Protein AF-A4RUQ8-F1 (afdb_monomer_lite)

pLDDT: mean 78.57, std 20.97, range [26.47, 98.12]

Organism: Ostreococcus lucimarinus (strain CCE9901) (NCBI:txid436017)

Sequence (315 aa):
MRATTPRVAPGVAPARDGRRRGVARRVVARAAGADEAAAPPRGKSEAYDQARVAVERALEKSTKRATKRRRSSGRAVGKPARLAVELPVNDDSDAALIEMATGTLGDGARDATAVFGRASAAKLAREMGSAMECVSVDDAWTAADAAARDGIIALVGVPSDRVEAAMRKCRAGEGRPTVCVNVEWEHDGDGGLAWSMSRQQAGVDDAAPSDVEAFANSFVVVYSFLPLNIQASMFASSLEGAVFKCVRGGAPAGTPWRILVKEKGAFAQVGAMQRRPQQTDLEAALYNSIAAKSPVNEAVGKASGFFRGLMNKDK

Radius of gyration: 28.14 Å; chains: 1; bounding box: 100×46×101 Å

Structure (mmCIF, N/CA/C/O backbone):
data_AF-A4RUQ8-F1
#
_entry.id   AF-A4RUQ8-F1
#
loop_
_atom_site.group_PDB
_atom_site.id
_atom_site.type_symbol
_atom_site.label_atom_id
_atom_site.label_alt_id
_atom_site.label_comp_id
_atom_site.label_asym_id
_atom_site.label_entity_id
_atom_site.label_seq_id
_atom_site.pdbx_PDB_ins_code
_atom_site.Cartn_x
_atom_site.Cartn_y
_atom_site.Cartn_z
_atom_site.occupancy
_atom_site.B_iso_or_equiv
_atom_site.auth_seq_id
_atom_site.auth_comp_id
_atom_site.auth_asym_id
_atom_site.auth_atom_id
_atom_site.pdbx_PDB_model_num
ATOM 1 N N . MET A 1 1 ? 73.609 -6.179 65.259 1.00 38.19 1 MET A N 1
ATOM 2 C CA . MET A 1 1 ? 74.383 -7.084 64.380 1.00 38.19 1 MET A CA 1
ATOM 3 C C . MET A 1 1 ? 73.982 -6.810 62.929 1.00 38.19 1 MET A C 1
ATOM 5 O O . MET A 1 1 ? 72.791 -6.838 62.674 1.00 38.19 1 MET A O 1
ATOM 9 N N . ARG A 1 2 ? 74.971 -6.462 62.078 1.00 33.19 2 ARG A N 1
ATOM 10 C CA . ARG A 1 2 ? 75.125 -6.600 60.595 1.00 33.19 2 ARG A CA 1
ATOM 11 C C . ARG A 1 2 ? 73.847 -6.567 59.713 1.00 33.19 2 ARG A C 1
ATOM 13 O O . ARG A 1 2 ? 72.975 -7.398 59.900 1.0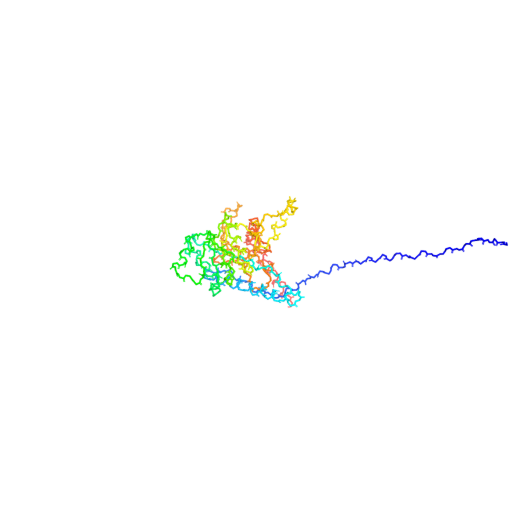0 33.19 2 ARG A O 1
ATOM 20 N N . ALA A 1 3 ? 73.640 -5.584 58.816 1.00 30.77 3 ALA A N 1
ATOM 21 C CA . ALA A 1 3 ? 74.213 -5.410 57.450 1.00 30.77 3 ALA A CA 1
ATOM 22 C C . ALA A 1 3 ? 74.001 -6.657 56.547 1.00 30.77 3 ALA A C 1
ATOM 24 O O . ALA A 1 3 ? 74.364 -7.748 56.965 1.00 30.77 3 ALA A O 1
ATOM 25 N N . THR A 1 4 ? 73.403 -6.632 55.340 1.00 33.28 4 THR A N 1
ATOM 26 C CA . THR A 1 4 ? 73.802 -5.943 54.083 1.00 33.28 4 THR A CA 1
ATOM 27 C C . THR A 1 4 ? 72.753 -6.238 52.969 1.00 33.28 4 THR A C 1
ATOM 29 O O . THR A 1 4 ? 72.175 -7.320 52.958 1.00 33.28 4 THR A O 1
ATOM 32 N N . THR A 1 5 ? 72.527 -5.306 52.032 1.00 33.59 5 THR A N 1
ATOM 33 C CA . THR A 1 5 ? 71.819 -5.414 50.714 1.00 33.59 5 THR A CA 1
ATOM 34 C C . THR A 1 5 ? 72.696 -6.080 49.616 1.00 33.59 5 THR A C 1
ATOM 36 O O . THR A 1 5 ? 73.864 -6.314 49.930 1.00 33.59 5 THR A O 1
ATOM 39 N N . PRO A 1 6 ? 72.331 -6.204 48.300 1.00 47.88 6 PRO A N 1
ATOM 40 C CA . PRO A 1 6 ? 71.058 -6.304 47.525 1.00 47.88 6 PRO A CA 1
ATOM 41 C C . PRO A 1 6 ? 71.104 -7.467 46.459 1.00 47.88 6 PRO A C 1
ATOM 43 O O . PRO A 1 6 ? 71.908 -8.381 46.614 1.00 47.88 6 PRO A O 1
ATOM 46 N N . ARG A 1 7 ? 70.342 -7.345 45.335 1.00 30.38 7 ARG A N 1
ATOM 47 C CA . ARG A 1 7 ? 70.441 -8.008 43.985 1.00 30.38 7 ARG A CA 1
ATOM 48 C C . ARG A 1 7 ? 69.495 -9.228 43.783 1.00 30.38 7 ARG A C 1
ATOM 50 O O . ARG A 1 7 ? 69.340 -10.002 44.708 1.00 30.38 7 ARG A O 1
ATOM 57 N N . VAL A 1 8 ? 68.793 -9.510 42.668 1.00 33.44 8 VAL A N 1
ATOM 58 C CA . VAL A 1 8 ? 68.792 -9.162 41.221 1.00 33.44 8 VAL A CA 1
ATOM 59 C C . VAL A 1 8 ? 67.358 -9.384 40.669 1.00 33.44 8 VAL A C 1
ATOM 61 O O . VAL A 1 8 ? 66.701 -10.334 41.082 1.00 33.44 8 VAL A O 1
ATOM 64 N N . ALA A 1 9 ? 66.905 -8.588 39.690 1.00 38.78 9 ALA A N 1
ATOM 65 C CA . ALA A 1 9 ? 65.756 -8.909 38.826 1.00 38.78 9 ALA A CA 1
ATOM 66 C C . ALA A 1 9 ? 66.181 -9.745 37.599 1.00 38.78 9 ALA A C 1
ATOM 68 O O . ALA A 1 9 ? 67.213 -9.454 36.995 1.00 38.78 9 ALA A O 1
ATOM 69 N N . PRO A 1 10 ? 65.375 -10.733 37.185 1.00 37.12 10 PRO A N 1
ATOM 70 C CA . PRO A 1 10 ? 64.962 -10.828 35.777 1.00 37.12 10 PRO A CA 1
ATOM 71 C C . PRO A 1 10 ? 63.478 -11.253 35.691 1.00 37.12 10 PRO A C 1
ATOM 73 O O . PRO A 1 10 ? 62.922 -11.787 36.636 1.00 37.12 10 PRO A O 1
ATOM 76 N N . GLY A 1 11 ? 62.719 -11.085 34.621 1.00 29.86 11 GLY A N 1
ATOM 77 C CA . GLY A 1 11 ? 62.952 -10.580 33.286 1.00 29.86 11 GLY A CA 1
ATOM 78 C C . GLY A 1 11 ? 61.572 -10.470 32.628 1.00 29.86 11 GLY A C 1
ATOM 79 O O . GLY A 1 11 ? 60.642 -11.207 32.957 1.00 29.86 11 GLY A O 1
ATOM 80 N N . VAL A 1 12 ? 61.434 -9.493 31.744 1.00 36.41 12 VAL A N 1
ATOM 81 C CA . VAL A 1 12 ? 60.227 -9.213 30.966 1.00 36.41 12 VAL A CA 1
ATOM 82 C C . VAL A 1 12 ? 59.879 -10.424 30.095 1.00 36.41 12 VAL A C 1
ATOM 84 O O . VAL A 1 12 ? 60.699 -10.847 29.283 1.00 36.41 12 VAL A O 1
ATOM 87 N N . ALA A 1 13 ? 58.660 -10.953 30.229 1.00 35.78 13 ALA A N 1
ATOM 88 C CA . ALA A 1 13 ? 58.078 -11.881 29.262 1.00 35.78 13 ALA A CA 1
ATOM 89 C C . ALA A 1 13 ? 57.061 -11.128 28.378 1.00 35.78 13 ALA A C 1
ATOM 91 O O . ALA A 1 13 ? 56.260 -10.348 28.897 1.00 35.78 13 ALA A O 1
ATOM 92 N N . PRO A 1 14 ? 57.108 -11.308 27.047 1.00 35.66 14 PRO A N 1
ATOM 93 C CA . PRO A 1 14 ? 56.524 -10.377 26.088 1.00 35.66 14 PRO A CA 1
ATOM 94 C C . PRO A 1 14 ? 55.003 -10.496 25.951 1.00 35.66 14 PRO A C 1
ATOM 96 O O . PRO A 1 14 ? 54.424 -11.585 25.986 1.00 35.66 14 PRO A O 1
ATOM 99 N N . ALA A 1 15 ? 54.381 -9.343 25.696 1.00 34.25 15 ALA A N 1
ATOM 100 C CA . ALA A 1 15 ? 53.007 -9.210 25.239 1.00 34.25 15 ALA A CA 1
ATOM 101 C C . ALA A 1 15 ? 52.781 -10.058 23.976 1.00 34.25 15 ALA A C 1
ATOM 103 O O . ALA A 1 15 ? 53.418 -9.851 22.941 1.00 34.25 15 ALA A O 1
ATOM 104 N N . ARG A 1 16 ? 51.860 -11.022 24.053 1.00 32.81 16 ARG A N 1
ATOM 105 C CA . ARG A 1 16 ? 51.392 -11.762 22.879 1.00 32.81 16 ARG A CA 1
ATOM 106 C C . ARG A 1 16 ? 50.454 -10.863 22.072 1.00 32.81 16 ARG A C 1
ATOM 108 O O . ARG A 1 16 ? 49.255 -10.815 22.334 1.00 32.81 16 ARG A O 1
ATOM 115 N N . ASP A 1 17 ? 51.032 -10.176 21.087 1.00 34.38 17 ASP A N 1
ATOM 116 C CA . ASP A 1 17 ? 50.340 -9.535 19.962 1.00 34.38 17 ASP A CA 1
ATOM 117 C C . ASP A 1 17 ? 49.640 -10.613 19.118 1.00 34.38 17 ASP A C 1
ATOM 119 O O . ASP A 1 17 ? 50.181 -11.178 18.167 1.00 34.38 17 ASP A O 1
ATOM 123 N N . GLY A 1 18 ? 48.425 -10.972 19.528 1.00 30.36 18 GLY A N 1
ATOM 124 C CA . GLY A 1 18 ? 47.550 -11.876 18.801 1.00 30.36 18 GLY A CA 1
ATOM 125 C C . GLY A 1 18 ? 46.751 -11.130 17.740 1.00 30.36 18 GLY A C 1
ATOM 126 O O . GLY A 1 18 ? 45.527 -11.058 17.850 1.00 30.36 18 GLY A O 1
ATOM 127 N N . ARG A 1 19 ? 47.415 -10.599 16.701 1.00 32.03 19 ARG A N 1
ATOM 128 C CA . ARG A 1 19 ? 46.748 -10.127 15.474 1.00 32.03 19 ARG A CA 1
ATOM 129 C C . ARG A 1 19 ? 45.973 -11.278 14.841 1.00 32.03 19 ARG A C 1
ATOM 131 O O . ARG A 1 19 ? 46.485 -12.017 14.000 1.00 32.03 19 ARG A O 1
ATOM 138 N N . ARG A 1 20 ? 44.699 -11.417 15.207 1.00 33.69 20 ARG A N 1
ATOM 139 C CA . ARG A 1 20 ? 43.733 -12.203 14.442 1.00 33.69 20 ARG A CA 1
ATOM 140 C C . ARG A 1 20 ? 43.496 -11.475 13.123 1.00 33.69 20 ARG A C 1
ATOM 142 O O . ARG A 1 20 ? 42.634 -10.609 13.021 1.00 33.69 20 ARG A O 1
ATOM 149 N N . ARG A 1 21 ? 44.292 -11.826 12.108 1.00 33.22 21 ARG A N 1
ATOM 150 C CA . ARG A 1 21 ? 43.989 -11.554 10.700 1.00 33.22 21 ARG A CA 1
ATOM 151 C C . ARG A 1 21 ? 42.645 -12.212 10.390 1.00 33.22 21 ARG A C 1
ATOM 153 O O . ARG A 1 21 ? 42.574 -13.416 10.153 1.00 33.22 21 ARG A O 1
ATOM 160 N N . GLY A 1 22 ? 41.577 -11.423 10.452 1.00 29.22 22 GLY A N 1
ATOM 161 C CA . GLY A 1 22 ? 40.267 -11.803 9.953 1.00 29.22 22 GLY A CA 1
ATOM 162 C C . GLY A 1 22 ? 40.367 -11.984 8.447 1.00 29.22 22 GLY A C 1
ATOM 163 O O . GLY A 1 22 ? 40.304 -11.018 7.694 1.00 29.22 22 GLY A O 1
ATOM 164 N N . VAL A 1 23 ? 40.567 -13.223 8.003 1.00 32.12 23 VAL A N 1
ATOM 165 C CA . VAL A 1 23 ? 40.351 -13.592 6.607 1.00 32.12 23 VAL A CA 1
ATOM 166 C C . VAL A 1 23 ? 38.867 -13.366 6.355 1.00 32.12 23 VAL A C 1
ATOM 168 O O . VAL A 1 23 ? 38.028 -14.098 6.883 1.00 32.12 23 VAL A O 1
ATOM 171 N N . ALA A 1 24 ? 38.553 -12.308 5.607 1.00 31.78 24 ALA A N 1
ATOM 172 C CA . ALA A 1 24 ? 37.217 -12.011 5.123 1.00 31.78 24 ALA A CA 1
ATOM 173 C C . ALA A 1 24 ? 36.738 -13.204 4.290 1.00 31.78 24 ALA A C 1
ATOM 175 O O . ALA A 1 24 ? 37.013 -13.330 3.096 1.00 31.78 24 ALA A O 1
ATOM 176 N N . ARG A 1 25 ? 36.062 -14.139 4.956 1.00 27.92 25 ARG A N 1
ATOM 177 C CA . ARG A 1 25 ? 35.425 -15.279 4.321 1.00 27.92 25 ARG A CA 1
ATOM 178 C C . ARG A 1 25 ? 34.234 -14.701 3.573 1.00 27.92 25 ARG A C 1
ATOM 180 O O . ARG A 1 25 ? 33.208 -14.395 4.170 1.00 27.92 25 ARG A O 1
ATOM 187 N N . ARG A 1 26 ? 34.418 -14.477 2.271 1.00 32.59 26 ARG A N 1
ATOM 188 C CA . ARG A 1 26 ? 33.364 -14.108 1.328 1.00 32.59 26 ARG A CA 1
ATOM 189 C C . ARG A 1 26 ? 32.298 -15.198 1.407 1.00 32.59 26 ARG A C 1
ATOM 191 O O . ARG A 1 26 ? 32.442 -16.260 0.805 1.00 32.59 26 ARG A O 1
ATOM 198 N N . VAL A 1 27 ? 31.269 -14.970 2.219 1.00 29.95 27 VAL A N 1
ATOM 199 C CA . VAL A 1 27 ? 30.073 -15.805 2.237 1.00 29.95 27 VAL A CA 1
ATOM 200 C C . VAL A 1 27 ? 29.359 -15.499 0.931 1.00 29.95 27 VAL A C 1
ATOM 202 O O . VAL A 1 27 ? 28.550 -14.582 0.839 1.00 29.95 27 VAL A O 1
ATOM 205 N N . VAL A 1 28 ? 29.718 -16.238 -0.116 1.00 33.94 28 VAL A N 1
ATOM 206 C CA . VAL A 1 28 ? 28.855 -16.384 -1.280 1.00 33.94 28 VAL A CA 1
ATOM 207 C C . VAL A 1 28 ? 27.670 -17.188 -0.767 1.00 33.94 28 VAL A C 1
ATOM 209 O O . VAL A 1 28 ? 27.728 -18.413 -0.661 1.00 33.94 28 VAL A O 1
ATOM 212 N N . ALA A 1 29 ? 26.634 -16.475 -0.326 1.00 31.91 29 ALA A N 1
ATOM 213 C CA . ALA A 1 29 ? 25.349 -17.074 -0.036 1.00 31.91 29 ALA A CA 1
ATOM 214 C C . ALA A 1 29 ? 24.885 -17.746 -1.329 1.00 31.91 29 ALA A C 1
ATOM 216 O O . ALA A 1 29 ? 24.553 -17.095 -2.317 1.00 31.91 29 ALA A O 1
ATOM 217 N N . ARG A 1 30 ? 24.964 -19.075 -1.330 1.00 26.47 30 ARG A N 1
ATOM 218 C CA . ARG A 1 30 ? 24.422 -19.940 -2.366 1.00 26.47 30 ARG A CA 1
ATOM 219 C C . ARG A 1 30 ? 22.939 -19.588 -2.478 1.00 26.47 30 ARG A C 1
ATOM 221 O O . ARG A 1 30 ? 22.212 -19.751 -1.500 1.00 26.47 30 ARG A O 1
ATOM 228 N N . ALA A 1 31 ? 22.531 -19.046 -3.625 1.00 33.22 31 ALA A N 1
ATOM 229 C CA . ALA A 1 31 ? 21.138 -18.771 -3.949 1.00 33.22 31 ALA A CA 1
ATOM 230 C C . ALA A 1 31 ? 20.353 -20.084 -3.833 1.00 33.22 31 ALA A C 1
ATOM 232 O O . ALA A 1 31 ? 20.429 -20.958 -4.696 1.00 33.22 31 ALA A O 1
ATOM 233 N N . ALA A 1 32 ? 19.688 -20.265 -2.697 1.00 29.92 32 ALA A N 1
ATOM 234 C CA . ALA A 1 32 ? 18.777 -21.365 -2.475 1.00 29.92 32 ALA A CA 1
ATOM 235 C C . ALA A 1 32 ? 17.447 -20.975 -3.118 1.00 29.92 32 ALA A C 1
ATOM 237 O O . ALA A 1 32 ? 16.746 -20.110 -2.601 1.00 29.92 32 ALA A O 1
ATOM 238 N N . GLY A 1 33 ? 17.153 -21.616 -4.249 1.00 30.38 33 GLY A N 1
ATOM 239 C CA . GLY A 1 33 ? 15.913 -21.472 -5.001 1.00 30.38 33 GLY A CA 1
ATOM 240 C C . GLY A 1 33 ? 15.918 -20.251 -5.911 1.00 30.38 33 GLY A C 1
ATOM 241 O O . GLY A 1 33 ? 15.932 -19.116 -5.445 1.00 30.38 33 GLY A O 1
ATOM 242 N N . ALA A 1 34 ? 15.854 -20.483 -7.221 1.00 35.84 34 ALA A N 1
ATOM 243 C CA . ALA A 1 34 ? 15.173 -19.544 -8.094 1.00 35.84 34 ALA A CA 1
ATOM 244 C C . ALA A 1 34 ? 13.720 -19.489 -7.599 1.00 35.84 34 ALA A C 1
ATOM 246 O O . ALA A 1 34 ? 12.914 -20.351 -7.936 1.00 35.84 34 ALA A O 1
ATOM 247 N N . ASP A 1 35 ? 13.439 -18.556 -6.689 1.00 42.78 35 ASP A N 1
ATOM 248 C CA . ASP A 1 35 ? 12.082 -18.123 -6.381 1.00 42.78 35 ASP A CA 1
ATOM 249 C C . ASP A 1 35 ? 11.478 -17.766 -7.739 1.00 42.78 35 ASP A C 1
ATOM 251 O O . ASP A 1 35 ? 12.043 -16.935 -8.457 1.00 42.78 35 ASP A O 1
ATOM 255 N N . GLU A 1 36 ? 10.452 -18.498 -8.167 1.00 51.25 36 GLU A N 1
ATOM 256 C CA . GLU A 1 36 ? 9.824 -18.320 -9.470 1.00 51.25 36 GLU A CA 1
ATOM 257 C C . GLU A 1 36 ? 9.234 -16.908 -9.491 1.00 51.25 36 GLU A C 1
ATOM 259 O O . GLU A 1 36 ? 8.139 -16.650 -8.973 1.00 51.25 36 GLU A O 1
ATOM 264 N N . ALA A 1 37 ? 10.045 -15.963 -9.976 1.00 62.25 37 ALA A N 1
ATOM 265 C CA . ALA A 1 37 ? 9.759 -14.546 -9.915 1.00 62.25 37 ALA A CA 1
ATOM 266 C C . ALA A 1 37 ? 8.389 -14.326 -10.546 1.00 62.25 37 ALA A C 1
ATOM 268 O O . ALA A 1 37 ? 8.166 -14.710 -11.695 1.00 62.25 37 ALA A O 1
ATOM 269 N N . ALA A 1 38 ? 7.467 -13.745 -9.778 1.00 77.44 38 ALA A N 1
ATOM 270 C CA . ALA A 1 38 ? 6.093 -13.581 -10.218 1.00 77.44 38 ALA A CA 1
ATOM 271 C C . ALA A 1 38 ? 6.040 -12.924 -11.595 1.00 77.44 38 ALA A C 1
ATOM 273 O O . ALA A 1 38 ? 6.705 -11.915 -11.815 1.00 77.44 38 ALA A O 1
ATOM 274 N N . ALA A 1 39 ? 5.273 -13.465 -12.534 1.00 86.62 39 ALA A N 1
ATOM 275 C CA . ALA A 1 39 ? 4.979 -12.708 -13.740 1.00 86.62 39 ALA A CA 1
ATOM 276 C C . ALA A 1 39 ? 4.208 -11.432 -13.345 1.00 86.62 39 ALA A C 1
ATOM 278 O O . ALA A 1 39 ? 3.403 -11.487 -12.408 1.00 86.62 39 ALA A O 1
ATOM 279 N N . PRO A 1 40 ? 4.451 -10.288 -14.006 1.00 90.31 40 PRO A N 1
ATOM 280 C CA . PRO A 1 40 ? 3.591 -9.125 -13.825 1.00 90.31 40 PRO A CA 1
ATOM 281 C C . PRO A 1 40 ? 2.141 -9.490 -14.177 1.00 90.31 40 PRO A C 1
ATOM 283 O O . PRO A 1 40 ? 1.930 -10.328 -15.061 1.00 90.31 40 PRO A O 1
ATOM 286 N N . PRO A 1 41 ? 1.146 -8.899 -13.499 1.00 91.75 41 PRO A N 1
ATOM 287 C CA . PRO A 1 41 ? -0.252 -9.211 -13.757 1.00 91.75 41 PRO A CA 1
ATOM 288 C C . PRO A 1 41 ? -0.647 -8.786 -15.176 1.00 91.75 41 PRO A C 1
ATOM 290 O O . PRO A 1 41 ? -0.223 -7.740 -15.670 1.00 91.75 41 PRO A O 1
ATOM 293 N N . ARG A 1 42 ? -1.494 -9.581 -15.836 1.00 88.44 42 ARG A N 1
ATOM 294 C CA . ARG A 1 42 ? -2.040 -9.263 -17.169 1.00 88.44 42 ARG A CA 1
ATOM 295 C C . ARG A 1 42 ? -3.340 -8.467 -17.113 1.00 88.44 42 ARG A C 1
ATOM 297 O O . ARG A 1 42 ? -3.842 -8.036 -18.146 1.00 88.44 42 ARG A O 1
ATOM 304 N N . GLY A 1 43 ? -3.883 -8.269 -15.918 1.00 88.06 43 GLY A N 1
ATOM 305 C CA . GLY A 1 43 ? -5.096 -7.502 -15.698 1.00 88.06 43 GLY A CA 1
ATOM 306 C C . GLY A 1 43 ? -5.400 -7.321 -14.218 1.00 88.06 43 GLY A C 1
ATOM 307 O O . GLY A 1 43 ? -4.706 -7.846 -13.348 1.00 88.06 43 GLY A O 1
ATOM 308 N N . LYS A 1 44 ? -6.480 -6.587 -13.953 1.00 90.06 44 LYS A N 1
ATOM 309 C CA . LYS A 1 44 ? -6.915 -6.185 -12.612 1.00 90.06 44 LYS A CA 1
ATOM 310 C C . LYS A 1 44 ? -7.143 -7.369 -11.665 1.00 90.06 44 LYS A C 1
ATOM 312 O O . LYS A 1 44 ? -6.594 -7.382 -10.571 1.00 90.06 44 LYS A O 1
ATOM 317 N N . SER A 1 45 ? -7.875 -8.394 -12.111 1.00 91.38 45 SER A N 1
ATOM 318 C CA . SER A 1 45 ? -8.147 -9.589 -11.293 1.00 91.38 45 SER A CA 1
ATOM 319 C C . SER A 1 45 ? -6.863 -10.316 -10.890 1.00 91.38 45 SER A C 1
ATOM 321 O O . SER A 1 45 ? -6.697 -10.675 -9.731 1.00 91.38 45 SER A O 1
ATOM 323 N N . GLU A 1 46 ? -5.922 -10.484 -11.826 1.00 93.12 46 GLU A N 1
ATOM 324 C CA . GLU A 1 46 ? -4.638 -11.131 -11.533 1.00 93.12 46 GLU A CA 1
ATOM 325 C C . GLU A 1 46 ? -3.794 -10.279 -10.574 1.00 93.12 46 GLU A C 1
ATOM 327 O O . GLU A 1 46 ? -3.102 -10.826 -9.719 1.00 93.12 46 GLU A O 1
ATOM 332 N N . ALA A 1 47 ? -3.874 -8.947 -10.667 1.00 93.88 47 ALA A N 1
ATOM 333 C CA . ALA A 1 47 ? -3.209 -8.059 -9.719 1.00 93.88 47 ALA A CA 1
ATOM 334 C C . ALA A 1 47 ? -3.757 -8.236 -8.293 1.00 93.88 47 ALA A C 1
ATOM 336 O O . ALA A 1 47 ? -2.971 -8.359 -7.354 1.00 93.88 47 ALA A O 1
ATOM 337 N N . TYR A 1 48 ? -5.082 -8.333 -8.135 1.00 95.00 48 TYR A N 1
ATOM 338 C CA . TYR A 1 48 ? -5.711 -8.609 -6.841 1.00 95.00 48 TYR A CA 1
ATOM 339 C C . TYR A 1 48 ? -5.328 -9.977 -6.284 1.00 95.00 48 TYR A C 1
ATOM 341 O O . TYR A 1 48 ? -4.931 -10.061 -5.125 1.00 95.00 48 TYR A O 1
ATOM 349 N N . ASP A 1 49 ? -5.339 -11.030 -7.102 1.00 94.38 49 ASP A N 1
ATOM 350 C CA . ASP A 1 49 ? -4.919 -12.360 -6.654 1.00 94.38 49 ASP A CA 1
ATOM 351 C C . ASP A 1 49 ? -3.456 -12.385 -6.201 1.00 94.38 49 ASP A C 1
ATOM 353 O O . ASP A 1 49 ? -3.128 -12.944 -5.151 1.00 94.38 49 ASP A O 1
ATOM 357 N N . GLN A 1 50 ? -2.559 -11.747 -6.956 1.00 95.31 50 GLN A N 1
ATOM 358 C CA . GLN A 1 50 ? -1.153 -11.657 -6.572 1.00 95.31 50 GLN A CA 1
ATOM 359 C C . GLN A 1 50 ? -0.955 -10.839 -5.288 1.00 95.31 50 GLN A C 1
ATOM 361 O O . GLN A 1 50 ? -0.148 -11.230 -4.439 1.00 95.31 50 GLN A O 1
ATOM 366 N N . ALA A 1 51 ? -1.676 -9.725 -5.135 1.00 96.19 51 ALA A N 1
ATOM 367 C CA . ALA A 1 51 ? -1.632 -8.890 -3.940 1.00 96.19 51 ALA A CA 1
ATOM 368 C C . ALA A 1 51 ? -2.132 -9.648 -2.708 1.00 96.19 51 ALA A C 1
ATOM 370 O O . ALA A 1 51 ? -1.448 -9.678 -1.683 1.00 96.19 51 ALA A O 1
ATOM 371 N N . ARG A 1 52 ? -3.271 -10.331 -2.838 1.00 95.38 52 ARG A N 1
ATOM 372 C CA . ARG A 1 52 ? -3.868 -11.161 -1.793 1.00 95.38 52 ARG A CA 1
ATOM 373 C C . ARG A 1 52 ? -2.911 -12.239 -1.311 1.00 95.38 52 ARG A C 1
ATOM 375 O O . ARG A 1 52 ? -2.609 -12.303 -0.121 1.00 95.38 52 ARG A O 1
ATOM 382 N N . VAL A 1 53 ? -2.345 -13.019 -2.232 1.00 94.44 53 VAL A N 1
ATOM 383 C CA . VAL A 1 53 ? -1.361 -14.055 -1.885 1.00 94.44 53 VAL A CA 1
ATOM 384 C C . VAL A 1 53 ? -0.145 -13.444 -1.178 1.00 94.44 53 VAL A C 1
ATOM 386 O O . VAL A 1 53 ? 0.342 -14.007 -0.197 1.00 94.44 53 VAL A O 1
ATOM 389 N N . ALA A 1 54 ? 0.348 -12.284 -1.622 1.00 94.94 54 ALA A N 1
ATOM 390 C CA . ALA A 1 54 ? 1.479 -11.619 -0.974 1.00 94.94 54 ALA A CA 1
ATOM 391 C C . ALA A 1 54 ? 1.156 -11.169 0.464 1.00 94.94 54 ALA A C 1
ATOM 393 O O . ALA A 1 54 ? 1.979 -11.353 1.369 1.00 94.94 54 ALA A O 1
ATOM 394 N N . VAL A 1 55 ? -0.046 -10.629 0.693 1.00 94.62 55 VAL A N 1
ATOM 395 C CA . VAL A 1 55 ? -0.536 -10.236 2.023 1.00 94.62 55 VAL A CA 1
ATOM 396 C C . VAL A 1 55 ? -0.681 -11.457 2.930 1.00 94.62 55 VAL A C 1
ATOM 398 O O . VAL A 1 55 ? -0.092 -11.472 4.013 1.00 94.62 55 VAL A O 1
ATOM 401 N N . GLU A 1 56 ? -1.378 -12.505 2.485 1.00 92.50 56 GLU A N 1
ATOM 402 C CA . GLU A 1 56 ? -1.581 -13.750 3.242 1.00 92.50 56 GLU A CA 1
ATOM 403 C C . GLU A 1 56 ? -0.238 -14.348 3.698 1.00 92.50 56 GLU A C 1
ATOM 405 O O . GLU A 1 56 ? -0.012 -14.601 4.887 1.00 92.50 56 GLU A O 1
ATOM 410 N N . ARG A 1 57 ? 0.721 -14.481 2.771 1.00 91.31 57 ARG A N 1
ATOM 411 C CA . ARG A 1 57 ? 2.060 -15.019 3.062 1.00 91.31 57 ARG A CA 1
ATOM 412 C C . ARG A 1 57 ? 2.841 -14.153 4.048 1.00 91.31 57 ARG A C 1
ATOM 414 O O . ARG A 1 57 ? 3.543 -14.682 4.920 1.00 91.31 57 ARG A O 1
ATOM 421 N N . ALA A 1 58 ? 2.745 -12.832 3.925 1.00 91.31 58 ALA A N 1
ATOM 422 C CA . ALA A 1 58 ? 3.416 -11.906 4.827 1.00 91.31 58 ALA A CA 1
ATOM 423 C C . ALA A 1 58 ? 2.821 -11.953 6.246 1.00 91.31 58 ALA A C 1
ATOM 425 O O . ALA A 1 58 ? 3.575 -11.979 7.229 1.00 91.31 58 ALA A O 1
ATOM 426 N N . LEU A 1 59 ? 1.493 -12.039 6.363 1.00 88.94 59 LEU A N 1
ATOM 427 C CA . LEU A 1 59 ? 0.785 -12.153 7.639 1.00 88.94 59 LEU A CA 1
ATOM 428 C C . LEU A 1 59 ? 1.084 -13.480 8.344 1.00 88.94 59 LEU A C 1
ATOM 430 O O . LEU A 1 59 ? 1.501 -13.464 9.506 1.00 88.94 59 LEU A O 1
ATOM 434 N N . GLU A 1 60 ? 0.990 -14.617 7.643 1.00 87.06 60 GLU A N 1
ATOM 435 C CA . GLU A 1 60 ? 1.346 -15.938 8.186 1.00 87.06 60 GLU A CA 1
ATOM 436 C C . GLU A 1 60 ? 2.767 -15.971 8.767 1.00 87.06 60 GLU A C 1
ATOM 438 O O . GLU A 1 60 ? 3.064 -16.643 9.759 1.00 87.06 60 GLU A O 1
ATOM 443 N N . LYS A 1 61 ? 3.704 -15.278 8.118 1.00 81.06 61 LYS A N 1
ATOM 444 C CA . LYS A 1 61 ? 5.091 -15.245 8.572 1.00 81.06 61 LYS A CA 1
ATOM 445 C C . LYS A 1 61 ? 5.261 -14.382 9.819 1.00 81.06 61 LYS A C 1
ATOM 447 O O . LYS A 1 61 ? 6.071 -14.727 10.688 1.00 81.06 61 LYS A O 1
ATOM 452 N N . SER A 1 62 ? 4.524 -13.278 9.905 1.00 77.94 62 SER A N 1
ATOM 453 C CA . SER A 1 62 ? 4.516 -12.413 11.083 1.00 77.94 62 SER A CA 1
ATOM 454 C C . SER A 1 62 ? 3.999 -13.165 12.313 1.00 77.94 62 SER A C 1
ATOM 456 O O . SER A 1 62 ? 4.672 -13.193 13.349 1.00 77.94 62 SER A O 1
ATOM 458 N N . THR A 1 63 ? 2.887 -13.892 12.168 1.00 72.50 63 THR A N 1
ATOM 459 C CA . THR A 1 63 ? 2.299 -14.695 13.252 1.00 72.50 63 THR A CA 1
ATOM 460 C C . THR A 1 63 ? 3.239 -15.821 13.694 1.00 72.50 63 THR A C 1
ATOM 462 O O . THR A 1 63 ? 3.552 -15.927 14.882 1.00 72.50 63 THR A O 1
ATOM 465 N N . LYS A 1 64 ? 3.826 -16.583 12.755 1.00 71.75 64 LYS A N 1
ATOM 466 C CA . LYS A 1 64 ? 4.831 -17.631 13.055 1.00 71.75 64 LYS A CA 1
ATOM 467 C C . LYS A 1 64 ? 6.041 -17.083 13.831 1.00 71.75 64 LYS A C 1
ATOM 469 O O . LYS A 1 64 ? 6.537 -17.729 14.761 1.00 71.75 64 LYS A O 1
ATOM 474 N N . ARG A 1 65 ? 6.531 -15.884 13.482 1.00 64.56 65 ARG A N 1
ATOM 475 C CA . ARG A 1 65 ? 7.639 -15.219 14.198 1.00 64.56 65 ARG A CA 1
ATOM 476 C C . ARG A 1 65 ? 7.250 -14.814 15.619 1.00 64.56 65 ARG A C 1
ATOM 478 O O . ARG A 1 65 ? 8.060 -15.003 16.531 1.00 64.56 65 ARG A O 1
ATOM 485 N N . ALA A 1 66 ? 6.036 -14.304 15.819 1.00 60.50 66 ALA A N 1
ATOM 486 C CA . ALA A 1 66 ? 5.526 -13.950 17.141 1.00 60.50 66 ALA A CA 1
ATOM 487 C C . ALA A 1 66 ? 5.434 -15.182 18.061 1.00 60.50 66 ALA A C 1
ATOM 489 O O . ALA A 1 66 ? 5.949 -15.154 19.183 1.00 60.50 66 ALA A O 1
ATOM 490 N N . THR A 1 67 ? 4.896 -16.304 17.566 1.00 60.03 67 THR A N 1
ATOM 491 C CA . THR A 1 67 ? 4.795 -17.563 18.327 1.00 60.03 67 THR A CA 1
ATOM 492 C C . THR A 1 67 ? 6.166 -18.117 18.720 1.00 60.03 67 THR A C 1
ATOM 494 O O . THR A 1 67 ? 6.354 -18.557 19.857 1.00 60.03 67 THR A O 1
ATOM 497 N N . LYS A 1 68 ? 7.153 -18.070 17.811 1.00 59.12 68 LYS A N 1
ATOM 498 C CA . LYS A 1 68 ? 8.519 -18.537 18.100 1.00 59.12 68 LYS A CA 1
ATOM 499 C C . LYS A 1 68 ? 9.191 -17.698 19.192 1.00 59.12 68 LYS A C 1
ATOM 501 O O . LYS A 1 68 ? 9.789 -18.276 20.094 1.00 59.12 68 LYS A O 1
ATOM 506 N N . ARG A 1 69 ? 9.052 -16.364 19.154 1.00 56.84 69 ARG A N 1
ATOM 507 C CA . ARG A 1 69 ? 9.598 -15.473 20.200 1.00 56.84 69 ARG A CA 1
ATOM 508 C C . ARG A 1 69 ? 8.918 -15.697 21.551 1.00 56.84 69 ARG A C 1
ATOM 510 O O . ARG A 1 69 ? 9.607 -15.733 22.564 1.00 56.84 69 ARG A O 1
ATOM 517 N N . ARG A 1 70 ? 7.602 -15.956 21.572 1.00 55.47 70 ARG A N 1
ATOM 518 C CA . ARG A 1 70 ? 6.874 -16.293 22.810 1.00 55.47 70 ARG A CA 1
ATOM 519 C C . ARG A 1 70 ? 7.492 -17.486 23.541 1.00 55.47 70 ARG A C 1
ATOM 521 O O . ARG A 1 70 ? 7.653 -17.436 24.754 1.00 55.47 70 ARG A O 1
ATOM 528 N N . ARG A 1 71 ? 7.868 -18.532 22.797 1.00 59.19 71 ARG A N 1
ATOM 529 C CA . ARG A 1 71 ? 8.482 -19.751 23.349 1.00 59.19 71 ARG A CA 1
ATOM 530 C C . ARG A 1 71 ? 9.898 -19.536 23.892 1.00 59.19 71 ARG A C 1
ATOM 532 O O . ARG A 1 71 ? 10.294 -20.271 24.783 1.00 59.19 71 ARG A O 1
ATOM 539 N N . SER A 1 72 ? 10.652 -18.569 23.366 1.00 59.56 72 SER A N 1
ATOM 540 C CA . SER A 1 72 ? 12.055 -18.353 23.752 1.00 59.56 72 SER A CA 1
ATOM 541 C C . SER A 1 72 ? 12.268 -17.264 24.803 1.00 59.56 72 SER A C 1
ATOM 543 O O . SER A 1 72 ? 13.247 -17.334 25.533 1.00 59.56 72 SER A O 1
ATOM 545 N N . SER A 1 73 ? 11.413 -16.237 24.861 1.00 56.97 73 SER A N 1
ATOM 546 C CA . SER A 1 73 ? 11.635 -15.065 25.728 1.00 56.97 73 SER A CA 1
ATOM 547 C C . SER A 1 73 ? 10.496 -14.762 26.704 1.00 56.97 73 SER A C 1
ATOM 549 O O . SER A 1 73 ? 10.534 -13.715 27.340 1.00 56.97 73 SER A O 1
ATOM 551 N N . GLY A 1 74 ? 9.446 -15.593 26.790 1.00 48.59 74 GLY A N 1
ATOM 552 C CA . GLY A 1 74 ? 8.274 -15.370 27.661 1.00 48.59 74 GLY A CA 1
ATOM 553 C C . GLY A 1 74 ? 7.394 -14.164 27.281 1.00 48.59 74 GLY A C 1
ATOM 554 O O . GLY A 1 74 ? 6.222 -14.112 27.632 1.00 48.59 74 GLY A O 1
ATOM 555 N N . ARG A 1 75 ? 7.923 -13.221 26.492 1.00 41.19 75 ARG A N 1
ATOM 556 C CA . ARG A 1 75 ? 7.248 -12.029 25.966 1.00 41.19 75 ARG A CA 1
ATOM 557 C C . ARG A 1 75 ? 7.064 -12.167 24.451 1.00 41.19 75 ARG A C 1
ATOM 559 O O . ARG A 1 75 ? 8.039 -12.142 23.698 1.00 41.19 75 ARG A O 1
ATOM 566 N N . ALA A 1 76 ? 5.823 -12.300 23.985 1.00 48.59 76 ALA A N 1
ATOM 567 C CA . ALA A 1 76 ? 5.494 -12.140 22.569 1.00 48.59 76 ALA A CA 1
ATOM 568 C C . ALA A 1 76 ? 5.376 -10.642 22.253 1.00 48.59 76 ALA A C 1
ATOM 570 O O . ALA A 1 76 ? 4.289 -10.088 22.299 1.00 48.59 76 ALA A O 1
ATOM 571 N N . VAL A 1 77 ? 6.495 -9.969 21.976 1.00 47.25 77 VAL A N 1
ATOM 572 C CA . VAL A 1 77 ? 6.489 -8.546 21.576 1.00 47.25 77 VAL A CA 1
ATOM 573 C C . VAL A 1 77 ? 7.134 -8.417 20.202 1.00 47.25 77 VAL A C 1
ATOM 575 O O . VAL A 1 77 ? 8.256 -7.936 20.034 1.00 47.25 77 VAL A O 1
ATOM 578 N N . GLY A 1 78 ? 6.469 -8.971 19.191 1.00 56.72 78 GLY A N 1
ATOM 579 C CA . GLY A 1 78 ? 6.652 -8.492 17.825 1.00 56.72 78 GLY A CA 1
ATOM 580 C C . GLY A 1 78 ? 5.707 -7.317 17.626 1.00 56.72 78 GLY A C 1
ATOM 581 O O . GLY A 1 78 ? 4.541 -7.441 17.986 1.00 56.72 78 GLY A O 1
ATOM 582 N N . LYS A 1 79 ? 6.187 -6.193 17.080 1.00 71.31 79 LYS A N 1
ATOM 583 C CA . LYS A 1 79 ? 5.272 -5.166 16.568 1.00 71.31 79 LYS A CA 1
ATOM 584 C C . LYS A 1 79 ? 4.348 -5.838 15.534 1.00 71.31 79 LYS A C 1
ATOM 586 O O . LYS A 1 79 ? 4.851 -6.679 14.778 1.00 71.31 79 LYS A O 1
ATOM 591 N N . PRO A 1 80 ? 3.041 -5.525 15.515 1.00 81.38 80 PRO A N 1
ATOM 592 C CA . PRO A 1 80 ? 2.133 -6.075 14.516 1.00 81.38 80 PRO A CA 1
ATOM 593 C C . PRO A 1 80 ? 2.647 -5.778 13.104 1.00 81.38 80 PRO A C 1
ATOM 595 O O . PRO A 1 80 ? 3.367 -4.799 12.886 1.00 81.38 80 PRO A O 1
ATOM 598 N N . ALA A 1 81 ? 2.316 -6.650 12.149 1.00 90.50 81 ALA A N 1
ATOM 599 C CA . ALA A 1 81 ? 2.732 -6.456 10.763 1.00 90.50 81 ALA A CA 1
ATOM 600 C C . ALA A 1 81 ? 2.151 -5.145 10.220 1.00 90.50 81 ALA A C 1
ATOM 602 O O . ALA A 1 81 ? 0.976 -4.868 10.434 1.00 90.50 81 ALA A O 1
ATOM 603 N N . ARG A 1 82 ? 2.971 -4.372 9.508 1.00 95.00 82 ARG A N 1
ATOM 604 C CA . ARG A 1 82 ? 2.558 -3.177 8.769 1.00 95.00 82 ARG A CA 1
ATOM 605 C C . ARG A 1 82 ? 2.936 -3.379 7.315 1.00 95.00 82 ARG A C 1
ATOM 607 O O . ARG A 1 82 ? 4.113 -3.311 6.961 1.00 95.00 82 ARG A O 1
ATOM 614 N N . LEU A 1 83 ? 1.949 -3.739 6.512 1.00 96.75 83 LEU A N 1
ATOM 615 C CA . LEU A 1 83 ? 2.120 -4.109 5.113 1.00 96.75 83 LEU A CA 1
ATOM 616 C C . LEU A 1 83 ? 1.513 -3.032 4.220 1.00 96.75 83 LEU A C 1
ATOM 618 O O . LEU A 1 83 ? 0.567 -2.369 4.630 1.00 96.75 83 LEU A O 1
ATOM 622 N N . ALA A 1 84 ? 2.028 -2.889 3.008 1.00 97.75 84 ALA A N 1
ATOM 623 C CA . ALA A 1 84 ? 1.461 -2.021 1.988 1.00 97.75 84 ALA A CA 1
ATOM 624 C C . ALA A 1 84 ? 1.316 -2.764 0.656 1.00 97.75 84 ALA A C 1
ATOM 626 O O . ALA A 1 84 ? 2.152 -3.603 0.292 1.00 97.75 84 ALA A O 1
ATOM 627 N N . VAL A 1 85 ? 0.233 -2.441 -0.039 1.00 97.62 85 VAL A N 1
ATOM 628 C CA . VAL A 1 85 ? -0.140 -2.935 -1.356 1.00 97.62 85 VAL A CA 1
ATOM 629 C C . VAL A 1 85 ? -0.417 -1.733 -2.246 1.00 97.62 85 VAL A C 1
ATOM 631 O O . VAL A 1 85 ? -1.161 -0.830 -1.865 1.00 97.62 85 VAL A O 1
ATOM 634 N N . GLU A 1 86 ? 0.182 -1.750 -3.430 1.00 96.38 86 GLU A N 1
ATOM 635 C CA . GLU A 1 86 ? 0.039 -0.701 -4.433 1.00 96.38 86 GLU A CA 1
ATOM 636 C C . GLU A 1 86 ? -0.461 -1.320 -5.738 1.00 96.38 86 GLU A C 1
ATOM 638 O O . GLU A 1 86 ? 0.196 -2.160 -6.358 1.00 96.38 86 GLU A O 1
ATOM 643 N N . LEU A 1 87 ? -1.664 -0.931 -6.124 1.00 94.62 87 LEU A N 1
ATOM 644 C CA . LEU A 1 87 ? -2.408 -1.477 -7.245 1.00 94.62 87 LEU A CA 1
ATOM 645 C C . LEU A 1 87 ? -2.603 -0.408 -8.318 1.00 94.62 87 LEU A C 1
ATOM 647 O O . LEU A 1 87 ? -2.684 0.778 -7.988 1.00 94.62 87 LEU A O 1
ATOM 651 N N . PRO A 1 88 ? -2.746 -0.808 -9.590 1.00 88.62 88 PRO A N 1
ATOM 652 C CA . PRO A 1 88 ? -3.154 0.121 -10.630 1.00 88.62 88 PRO A CA 1
ATOM 653 C C . PRO A 1 88 ? -4.567 0.642 -10.327 1.00 88.62 88 PRO A C 1
ATOM 655 O O . PRO A 1 88 ? -5.486 -0.147 -10.090 1.00 88.62 88 PRO A O 1
ATOM 658 N N . VAL A 1 89 ? -4.734 1.964 -10.345 1.00 78.44 89 VAL A N 1
ATOM 659 C CA . VAL A 1 89 ? -6.028 2.635 -10.162 1.00 78.44 89 VAL A CA 1
ATOM 660 C C . VAL A 1 89 ? -6.566 3.023 -11.535 1.00 78.44 89 VAL A C 1
ATOM 662 O O . VAL A 1 89 ? -5.887 3.714 -12.291 1.00 78.44 89 VAL A O 1
ATOM 665 N N . ASN A 1 90 ? -7.766 2.546 -11.874 1.00 71.75 90 ASN A N 1
ATOM 666 C CA . ASN A 1 90 ? -8.428 2.897 -13.137 1.00 71.75 90 ASN A CA 1
ATOM 667 C C . ASN A 1 90 ? -9.241 4.195 -13.019 1.00 71.75 90 ASN A C 1
ATOM 669 O O . ASN A 1 90 ? -9.405 4.902 -14.010 1.00 71.75 90 ASN A O 1
ATOM 673 N N . ASP A 1 91 ? -9.753 4.481 -11.822 1.00 83.12 91 ASP A N 1
ATOM 674 C CA . ASP A 1 91 ? -10.477 5.694 -11.462 1.00 83.12 91 ASP A CA 1
ATOM 675 C 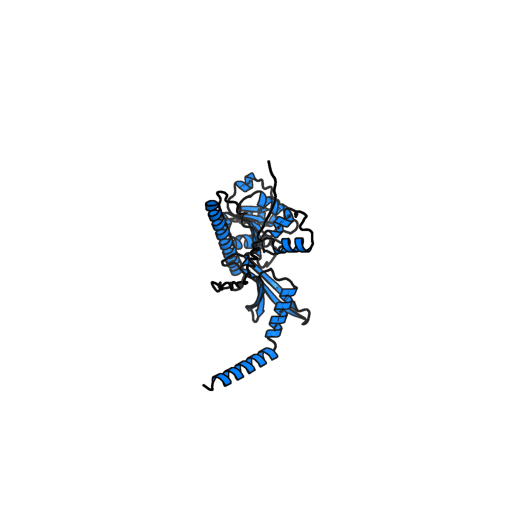C . ASP A 1 91 ? -10.453 5.884 -9.935 1.00 83.12 91 ASP A C 1
ATOM 677 O O . ASP A 1 91 ? -10.309 4.918 -9.181 1.00 83.12 91 ASP A O 1
ATOM 681 N N . ASP A 1 92 ? -10.624 7.125 -9.483 1.00 83.19 92 ASP A N 1
ATOM 682 C CA . ASP A 1 92 ? -10.636 7.479 -8.059 1.00 83.19 92 ASP A CA 1
ATOM 683 C C . ASP A 1 92 ? -12.048 7.382 -7.451 1.00 83.19 92 ASP A C 1
ATOM 685 O O . ASP A 1 92 ? -12.394 8.115 -6.518 1.00 83.19 92 ASP A O 1
ATOM 689 N N . SER A 1 93 ? -12.925 6.515 -7.967 1.00 94.50 93 SER A N 1
ATOM 690 C CA . SER A 1 93 ? -14.277 6.367 -7.420 1.00 94.50 93 SER A CA 1
ATOM 691 C C . SER A 1 93 ? -14.283 5.630 -6.081 1.00 94.50 93 SER A C 1
ATOM 693 O O . SER A 1 93 ? -13.384 4.858 -5.737 1.00 94.50 93 SER A O 1
ATOM 695 N N . ASP A 1 94 ? -15.337 5.854 -5.300 1.00 96.12 94 ASP A N 1
ATOM 696 C CA . ASP A 1 94 ? -15.564 5.116 -4.058 1.00 96.12 94 ASP A CA 1
ATOM 697 C C . ASP A 1 94 ? -15.711 3.609 -4.318 1.00 96.12 94 ASP A C 1
ATOM 699 O O . ASP A 1 94 ? -15.173 2.795 -3.569 1.00 96.12 94 ASP A O 1
ATOM 703 N N . ALA A 1 95 ? -16.372 3.233 -5.418 1.00 95.44 95 ALA A N 1
ATOM 704 C CA . ALA A 1 95 ? -16.531 1.841 -5.828 1.00 95.44 95 ALA A CA 1
ATOM 705 C C . ALA A 1 95 ? -15.178 1.170 -6.117 1.00 95.44 95 ALA A C 1
ATOM 707 O O . ALA A 1 95 ? -14.950 0.044 -5.672 1.00 95.44 95 ALA A O 1
ATOM 708 N N . ALA A 1 96 ? -14.254 1.872 -6.783 1.00 93.88 96 ALA A N 1
ATOM 709 C CA . ALA A 1 96 ? -12.912 1.360 -7.046 1.00 93.88 96 ALA A CA 1
ATOM 710 C C . ALA A 1 96 ? -12.112 1.126 -5.754 1.00 93.88 96 ALA A C 1
ATOM 712 O O . ALA A 1 96 ? -11.448 0.096 -5.631 1.00 93.88 96 ALA A O 1
ATOM 713 N N . LEU A 1 97 ? -12.210 2.020 -4.758 1.00 94.56 97 LEU A N 1
ATOM 714 C CA . LEU A 1 97 ? -11.575 1.809 -3.447 1.00 94.56 97 LEU A CA 1
ATOM 715 C C . LEU A 1 97 ? -12.123 0.564 -2.734 1.00 94.56 97 LEU A C 1
ATOM 717 O O . LEU A 1 97 ? -11.355 -0.223 -2.178 1.00 94.56 97 LEU A O 1
ATOM 721 N N . ILE A 1 98 ? -13.445 0.377 -2.753 1.00 95.50 98 ILE A N 1
ATOM 722 C CA . ILE A 1 98 ? -14.114 -0.772 -2.124 1.00 95.50 98 ILE A CA 1
ATOM 723 C C . ILE A 1 98 ? -13.689 -2.077 -2.797 1.00 95.50 98 ILE A C 1
ATOM 725 O O . ILE A 1 98 ? -13.374 -3.060 -2.119 1.00 95.50 98 ILE A O 1
ATOM 729 N N . GLU A 1 99 ? -13.644 -2.082 -4.128 1.00 94.69 99 GLU A N 1
ATOM 730 C CA . GLU A 1 99 ? -13.195 -3.229 -4.907 1.00 94.69 99 GLU A CA 1
ATOM 731 C C . GLU A 1 99 ? -11.726 -3.558 -4.623 1.00 94.69 99 GLU A C 1
ATOM 733 O O . GLU A 1 99 ? -11.404 -4.722 -4.394 1.00 94.69 99 GLU A O 1
ATOM 738 N N . MET A 1 100 ? -10.843 -2.555 -4.553 1.00 94.25 100 MET A N 1
ATOM 739 C CA . MET A 1 100 ? -9.433 -2.762 -4.206 1.00 94.25 100 MET A CA 1
ATOM 740 C C . MET A 1 100 ? -9.265 -3.378 -2.818 1.00 94.25 100 MET A C 1
ATOM 742 O O . MET A 1 100 ? -8.490 -4.323 -2.662 1.00 94.25 100 MET A O 1
ATOM 746 N N . ALA A 1 101 ? -9.992 -2.877 -1.817 1.00 95.06 101 ALA A N 1
ATOM 747 C CA . ALA A 1 101 ? -9.952 -3.426 -0.465 1.00 95.06 101 ALA A CA 1
ATOM 748 C C . ALA A 1 101 ? -10.417 -4.889 -0.441 1.00 95.06 101 ALA A C 1
ATOM 750 O O . ALA A 1 101 ? -9.714 -5.762 0.070 1.00 95.06 101 ALA A O 1
ATOM 751 N N . THR A 1 102 ? -11.564 -5.164 -1.064 1.00 94.56 102 THR A N 1
ATOM 752 C CA . THR A 1 102 ? -12.159 -6.506 -1.114 1.00 94.56 102 THR A CA 1
ATOM 753 C C . THR A 1 102 ? -11.266 -7.483 -1.880 1.00 94.56 102 THR A C 1
ATOM 755 O O . THR A 1 102 ? -10.977 -8.571 -1.389 1.00 94.56 102 THR A O 1
ATOM 758 N N . GLY A 1 103 ? -10.770 -7.085 -3.054 1.00 94.12 103 GLY A N 1
ATOM 759 C CA . GLY A 1 103 ? -9.899 -7.907 -3.893 1.00 94.12 103 GLY A CA 1
ATOM 760 C C . GLY A 1 103 ? -8.550 -8.207 -3.241 1.00 94.12 103 GLY A C 1
ATOM 761 O O . GLY A 1 103 ? -8.059 -9.329 -3.336 1.00 94.12 103 GLY A O 1
ATOM 762 N N . THR A 1 104 ? -7.972 -7.237 -2.526 1.00 94.56 104 THR A N 1
ATOM 763 C CA . THR A 1 104 ? -6.686 -7.414 -1.829 1.00 94.56 104 THR A CA 1
ATOM 764 C C . THR A 1 104 ? -6.800 -8.340 -0.622 1.00 94.56 104 THR A C 1
ATOM 766 O O . THR A 1 104 ? -5.870 -9.090 -0.339 1.00 94.56 104 THR A O 1
ATOM 769 N N . LEU A 1 105 ? -7.908 -8.280 0.119 1.00 92.75 105 LEU A N 1
ATOM 770 C CA . LEU A 1 105 ? -8.071 -9.058 1.351 1.00 92.75 105 LEU A CA 1
ATOM 771 C C . LEU A 1 105 ? -8.719 -10.428 1.116 1.00 92.75 105 LEU A C 1
ATOM 773 O O . LEU A 1 105 ? -8.485 -11.342 1.907 1.00 92.75 105 LEU A O 1
ATOM 777 N N . GLY A 1 106 ? -9.502 -10.587 0.044 1.00 89.00 106 GLY A N 1
ATOM 778 C CA . GLY A 1 106 ? -10.190 -11.832 -0.302 1.00 89.00 106 GLY A CA 1
ATOM 779 C C . GLY A 1 106 ? -10.998 -12.399 0.863 1.00 89.00 106 GLY A C 1
ATOM 780 O O . GLY A 1 106 ? -11.761 -11.682 1.501 1.00 89.00 106 GLY A O 1
ATOM 781 N N . ASP A 1 107 ? -10.802 -13.677 1.185 1.00 82.44 107 ASP A N 1
ATOM 782 C CA . ASP A 1 107 ? -11.508 -14.331 2.297 1.00 82.44 107 ASP A CA 1
ATOM 783 C C . ASP A 1 107 ? -11.185 -13.707 3.666 1.00 82.44 107 ASP A C 1
ATOM 785 O O . ASP A 1 107 ? -12.037 -13.684 4.556 1.00 82.44 107 ASP A O 1
ATOM 789 N N . GLY A 1 108 ? -9.987 -13.130 3.820 1.00 78.81 108 GLY A N 1
ATOM 790 C CA . GLY A 1 108 ? -9.573 -12.407 5.026 1.00 78.81 108 GLY A CA 1
ATOM 791 C C . GLY A 1 108 ? -10.343 -11.104 5.262 1.00 78.81 108 GLY A C 1
ATOM 792 O O . GLY A 1 108 ? -10.215 -10.505 6.327 1.00 78.81 108 GLY A O 1
ATOM 793 N N . ALA A 1 109 ? -11.159 -10.672 4.297 1.00 79.62 109 ALA A N 1
ATOM 794 C CA . ALA A 1 109 ? -12.017 -9.503 4.411 1.00 79.62 109 ALA A CA 1
ATOM 795 C C . ALA A 1 109 ? -13.063 -9.641 5.536 1.00 79.62 109 ALA A C 1
ATOM 797 O O . ALA A 1 109 ? -13.400 -8.654 6.177 1.00 79.62 109 ALA A O 1
ATOM 798 N N . ARG A 1 110 ? -13.555 -10.851 5.834 1.00 84.31 110 ARG A N 1
ATOM 799 C CA . ARG A 1 110 ? -14.617 -11.039 6.848 1.00 84.31 110 ARG A CA 1
ATOM 800 C C . ARG A 1 110 ? -14.209 -10.601 8.252 1.00 84.31 110 ARG A C 1
ATOM 802 O O . ARG A 1 110 ? -15.026 -10.068 8.992 1.00 84.31 110 ARG A O 1
ATOM 809 N N . ASP A 1 111 ? -12.937 -10.790 8.581 1.00 87.88 111 ASP A N 1
ATOM 810 C CA . ASP A 1 111 ? -12.372 -10.417 9.877 1.00 87.88 111 ASP A CA 1
ATOM 811 C C . ASP A 1 111 ? -11.666 -9.049 9.814 1.00 87.88 111 ASP A C 1
ATOM 813 O O . ASP A 1 111 ? -10.960 -8.653 10.742 1.00 87.88 111 ASP A O 1
ATOM 817 N N . ALA A 1 112 ? -11.781 -8.323 8.699 1.00 92.75 112 ALA A N 1
ATOM 818 C CA . ALA A 1 112 ? -11.103 -7.051 8.514 1.00 92.75 112 ALA A CA 1
ATOM 819 C C . ALA A 1 112 ? -11.999 -5.858 8.869 1.00 92.75 112 ALA A C 1
ATOM 821 O O . ALA A 1 112 ? -13.191 -5.814 8.560 1.00 92.75 112 ALA A O 1
ATOM 822 N N . THR A 1 113 ? -11.375 -4.835 9.452 1.00 94.50 113 THR A N 1
ATOM 823 C CA . THR A 1 113 ? -11.929 -3.481 9.521 1.00 94.50 113 THR A CA 1
ATOM 824 C C . THR A 1 113 ? -11.281 -2.646 8.418 1.00 94.50 113 THR A C 1
ATOM 826 O O . THR A 1 113 ? -10.106 -2.287 8.520 1.00 94.50 113 THR A O 1
ATOM 829 N N . ALA A 1 114 ? -12.038 -2.322 7.372 1.00 95.75 114 ALA A N 1
ATOM 830 C CA . ALA A 1 114 ? -11.648 -1.380 6.333 1.00 95.75 114 ALA A CA 1
ATOM 831 C C . ALA A 1 114 ? -11.883 0.061 6.809 1.00 95.75 114 ALA A C 1
ATOM 833 O O . ALA A 1 114 ? -13.016 0.494 7.026 1.00 95.75 114 ALA A O 1
ATOM 834 N N . VAL A 1 115 ? -10.792 0.803 6.974 1.00 96.94 115 VAL A N 1
ATOM 835 C CA . VAL A 1 115 ? -10.758 2.227 7.302 1.00 96.94 115 VAL A CA 1
ATOM 836 C C . VAL A 1 115 ? -10.485 2.996 6.012 1.00 96.94 115 VAL A C 1
ATOM 838 O O . VAL A 1 115 ? -9.351 3.055 5.533 1.00 96.94 115 VAL A O 1
ATOM 841 N N . PHE A 1 116 ? -11.532 3.577 5.438 1.00 97.56 116 PHE A N 1
ATOM 842 C CA . PHE A 1 116 ? -11.438 4.357 4.208 1.00 97.56 116 PHE A CA 1
ATOM 843 C C . PHE A 1 116 ? -10.991 5.789 4.498 1.00 97.56 116 PHE A C 1
ATOM 845 O O . PHE A 1 116 ? -11.469 6.416 5.446 1.00 97.56 116 PHE A O 1
ATOM 852 N N . GLY A 1 117 ? -10.129 6.338 3.640 1.00 96.25 117 GLY A N 1
ATOM 853 C CA . GLY A 1 117 ? -9.766 7.759 3.677 1.00 96.25 117 GLY A CA 1
ATOM 854 C C . GLY A 1 117 ? -10.942 8.698 3.417 1.00 96.25 117 GLY A C 1
ATOM 855 O O . GLY A 1 117 ? -10.950 9.825 3.905 1.00 96.25 117 GLY A O 1
ATOM 856 N N . ARG A 1 118 ? -11.956 8.217 2.687 1.00 95.19 118 ARG A N 1
ATOM 857 C CA . ARG A 1 118 ? -13.175 8.957 2.351 1.00 95.19 118 ARG A CA 1
ATOM 858 C C . ARG A 1 118 ? -14.391 8.377 3.060 1.00 95.19 118 ARG A C 1
ATOM 860 O O . ARG A 1 118 ? -14.686 7.186 2.952 1.00 95.19 118 ARG A O 1
ATOM 867 N N . ALA A 1 119 ? -15.157 9.248 3.713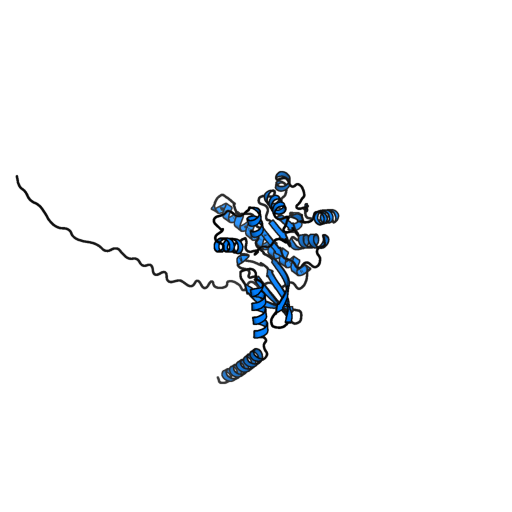 1.00 96.19 119 ALA A N 1
ATOM 868 C CA . ALA A 1 119 ? -16.398 8.860 4.377 1.00 96.19 119 ALA A CA 1
ATOM 869 C C . ALA A 1 119 ? -17.462 8.329 3.398 1.00 96.19 119 ALA A C 1
ATOM 871 O O . ALA A 1 119 ? -18.238 7.441 3.753 1.00 96.19 119 ALA A O 1
ATOM 872 N N . SER A 1 120 ? -17.480 8.839 2.162 1.00 97.06 120 SER A N 1
ATOM 873 C CA . SER A 1 120 ? -18.395 8.394 1.107 1.00 97.06 120 SER A CA 1
ATOM 874 C C . SER A 1 120 ? -18.128 6.942 0.689 1.00 97.06 120 SER A C 1
ATOM 876 O O . SER A 1 120 ? -19.073 6.157 0.637 1.00 97.06 120 SER A O 1
ATOM 878 N N . ALA A 1 121 ? -16.859 6.536 0.550 1.00 96.81 121 ALA A N 1
ATOM 879 C CA . ALA A 1 121 ? -16.481 5.143 0.305 1.00 96.81 121 ALA A CA 1
ATOM 880 C C . ALA A 1 121 ? -16.910 4.213 1.444 1.00 96.81 121 ALA A C 1
ATOM 882 O O . ALA A 1 121 ? -17.520 3.175 1.196 1.00 96.81 121 ALA A O 1
ATOM 883 N N . ALA A 1 122 ? -16.672 4.603 2.702 1.00 96.94 122 ALA A N 1
ATOM 884 C CA . ALA A 1 122 ? -17.110 3.811 3.852 1.00 96.94 122 ALA A CA 1
ATOM 885 C C . ALA A 1 122 ? -18.636 3.633 3.889 1.00 96.94 122 ALA A C 1
ATOM 887 O O . ALA A 1 122 ? -19.129 2.549 4.207 1.00 96.94 122 ALA A O 1
ATOM 888 N N . LYS A 1 123 ? -19.389 4.691 3.566 1.00 97.62 123 LYS A N 1
ATOM 889 C CA . LYS A 1 123 ? -20.853 4.653 3.490 1.00 97.62 123 LYS A CA 1
ATOM 890 C C . LYS A 1 123 ? -21.325 3.723 2.370 1.00 97.62 123 LYS A C 1
ATOM 892 O O . LYS A 1 123 ? -22.116 2.824 2.642 1.00 97.62 123 LYS A O 1
ATOM 897 N N . LEU A 1 124 ? -20.798 3.895 1.158 1.00 98.00 124 LEU A N 1
ATOM 898 C CA . LEU A 1 124 ? -21.153 3.073 0.003 1.00 98.00 124 LEU A CA 1
ATOM 899 C C . LEU A 1 124 ? -20.842 1.589 0.253 1.00 98.00 124 LEU A C 1
ATOM 901 O O . LEU A 1 124 ? -21.669 0.731 -0.035 1.00 98.00 124 LEU A O 1
ATOM 905 N N . ALA A 1 125 ? -19.699 1.274 0.870 1.00 96.56 125 ALA A N 1
ATOM 906 C CA . ALA A 1 125 ? -19.328 -0.100 1.211 1.00 96.56 125 ALA A CA 1
ATOM 907 C C . ALA A 1 125 ? -20.355 -0.776 2.134 1.00 96.56 125 ALA A C 1
ATOM 909 O O . ALA A 1 125 ? -20.684 -1.950 1.956 1.00 96.56 125 ALA A O 1
ATOM 910 N N . ARG A 1 126 ? -20.881 -0.027 3.113 1.00 95.94 126 ARG A N 1
ATOM 911 C CA . ARG A 1 126 ? -21.935 -0.505 4.018 1.00 95.94 126 ARG A CA 1
ATOM 912 C C . ARG A 1 126 ? -23.253 -0.724 3.281 1.00 95.94 126 ARG A C 1
ATOM 914 O O . ARG A 1 126 ? -23.897 -1.744 3.497 1.00 95.94 126 ARG A O 1
ATOM 921 N N . GLU A 1 127 ? -23.628 0.193 2.393 1.00 97.25 127 GLU A N 1
ATOM 922 C CA . GLU A 1 127 ? -24.844 0.086 1.572 1.00 97.25 127 GLU A CA 1
ATOM 923 C C . GLU A 1 127 ? -24.789 -1.102 0.602 1.00 97.25 127 GLU A C 1
ATOM 925 O O . GLU A 1 127 ? -25.798 -1.765 0.375 1.00 97.25 127 GLU A O 1
ATOM 930 N N . MET A 1 128 ? -23.599 -1.426 0.091 1.00 95.00 128 MET A N 1
ATOM 931 C CA . MET A 1 128 ? -23.353 -2.599 -0.755 1.00 95.00 128 MET A CA 1
ATOM 932 C C . MET A 1 128 ? -23.300 -3.926 0.021 1.00 95.00 128 MET A C 1
ATOM 934 O O . MET A 1 128 ? -23.152 -4.979 -0.597 1.00 95.00 128 MET A O 1
ATOM 938 N N . GLY A 1 129 ? -23.396 -3.902 1.355 1.00 92.31 129 GLY A N 1
ATOM 939 C CA . GLY A 1 129 ? -23.321 -5.110 2.177 1.00 92.31 129 GLY A CA 1
ATOM 940 C C . GLY A 1 129 ? -21.926 -5.736 2.203 1.00 92.31 129 GLY A C 1
ATOM 941 O O . GLY A 1 129 ? -21.803 -6.959 2.141 1.00 92.31 129 GLY A O 1
ATOM 942 N N . SER A 1 130 ? -20.875 -4.909 2.263 1.00 91.31 130 SER A N 1
ATOM 943 C CA . SER A 1 130 ? -19.493 -5.380 2.398 1.00 91.31 130 SER A CA 1
ATOM 944 C C . SER A 1 130 ? -19.355 -6.412 3.521 1.00 91.31 130 SER A C 1
ATOM 946 O O . SER A 1 130 ? -19.890 -6.240 4.615 1.00 91.31 130 SER A O 1
ATOM 948 N N . ALA A 1 131 ? -18.592 -7.473 3.251 1.00 89.44 131 ALA A N 1
ATOM 949 C CA . ALA A 1 131 ? -18.259 -8.488 4.247 1.00 89.44 131 ALA A CA 1
ATOM 950 C C . ALA A 1 131 ? -17.285 -7.969 5.320 1.00 89.44 131 ALA A C 1
ATOM 952 O O . ALA A 1 131 ? -17.176 -8.576 6.380 1.00 89.44 131 ALA A O 1
ATOM 953 N N . MET A 1 132 ? -16.577 -6.872 5.030 1.00 92.56 132 MET A N 1
ATOM 954 C CA . MET A 1 132 ? -15.720 -6.171 5.983 1.00 92.56 132 MET A CA 1
ATOM 955 C C . MET A 1 132 ? -16.553 -5.213 6.815 1.00 92.56 132 MET A C 1
ATOM 957 O O . MET A 1 132 ? -17.468 -4.554 6.310 1.00 92.56 132 MET A O 1
ATOM 961 N N . GLU A 1 133 ? -16.125 -4.988 8.048 1.00 92.38 133 GLU A N 1
ATOM 962 C CA . GLU A 1 133 ? -16.544 -3.782 8.737 1.00 92.38 133 GLU A CA 1
ATOM 963 C C . GLU A 1 133 ? -15.952 -2.553 8.027 1.00 92.38 133 GLU A C 1
ATOM 965 O O . GLU A 1 133 ? -14.744 -2.477 7.817 1.00 92.38 133 GLU A O 1
ATOM 970 N N . CYS A 1 134 ? -16.789 -1.575 7.675 1.00 94.56 134 CYS A N 1
ATOM 971 C CA . CYS A 1 134 ? -16.382 -0.418 6.876 1.00 94.56 134 CYS A CA 1
ATOM 972 C C . CYS A 1 134 ? -16.603 0.895 7.638 1.00 94.56 134 CYS A C 1
ATOM 974 O O . CYS A 1 134 ? -17.742 1.296 7.893 1.00 94.56 134 CYS A O 1
ATOM 976 N N . VAL A 1 135 ? -15.512 1.591 7.955 1.00 95.00 135 VAL A N 1
ATOM 977 C CA . VAL A 1 135 ? -15.507 2.866 8.688 1.00 95.00 135 VAL A CA 1
ATOM 978 C C . VAL A 1 135 ? -14.709 3.927 7.935 1.00 95.00 135 VAL A C 1
ATOM 980 O O . VAL A 1 135 ? -13.816 3.615 7.150 1.00 95.00 135 VAL A O 1
ATOM 983 N N . SER A 1 136 ? -15.016 5.196 8.179 1.00 96.00 136 SER A N 1
ATOM 984 C CA . SER A 1 136 ? -14.179 6.318 7.764 1.00 96.00 136 SER A CA 1
ATOM 985 C C . SER A 1 136 ? -12.998 6.486 8.720 1.00 96.00 136 SER A C 1
ATOM 987 O O . SER A 1 136 ? -13.099 6.224 9.929 1.00 96.00 136 SER A O 1
ATOM 989 N N . VAL A 1 137 ? -11.889 7.015 8.202 1.00 95.12 137 VAL A N 1
ATOM 990 C CA . VAL A 1 137 ? -10.765 7.505 9.008 1.00 95.12 137 VAL A CA 1
ATOM 991 C C . VAL A 1 137 ? -11.204 8.581 10.017 1.00 95.12 137 VAL A C 1
ATOM 993 O O . VAL A 1 137 ? -10.592 8.711 11.075 1.00 95.12 137 VAL A O 1
ATOM 996 N N . ASP A 1 138 ? -12.320 9.258 9.740 1.00 92.06 138 ASP A N 1
ATOM 997 C CA . ASP A 1 138 ? -12.876 10.340 10.562 1.00 92.06 138 ASP A CA 1
ATOM 998 C C . ASP A 1 138 ? -13.893 9.888 11.607 1.00 92.06 138 ASP A C 1
ATOM 1000 O O . ASP A 1 138 ? -14.227 10.657 12.508 1.00 92.06 138 ASP A O 1
ATOM 1004 N N . ASP A 1 139 ? -14.397 8.656 11.503 1.00 90.50 139 ASP A N 1
ATOM 1005 C CA . ASP A 1 139 ? -15.394 8.166 12.452 1.00 90.50 139 ASP A CA 1
ATOM 1006 C C . ASP A 1 139 ? -14.800 8.147 13.871 1.00 90.50 139 ASP A C 1
ATOM 1008 O O . ASP A 1 139 ? -13.616 7.848 14.067 1.00 90.50 139 ASP A O 1
ATOM 1012 N N . ALA A 1 140 ? -15.615 8.397 14.892 1.00 83.19 140 ALA A N 1
ATOM 1013 C CA . ALA A 1 140 ? -15.172 8.181 16.263 1.00 83.19 140 ALA A CA 1
ATOM 1014 C C . ALA A 1 140 ? -14.846 6.688 16.450 1.00 83.19 140 ALA A C 1
ATOM 1016 O O . ALA A 1 140 ? -15.701 5.831 16.244 1.00 83.19 140 ALA A O 1
ATOM 1017 N N . TRP A 1 141 ? -13.594 6.367 16.790 1.00 81.19 141 TRP A N 1
ATOM 1018 C CA . TRP A 1 141 ? -13.181 5.001 17.120 1.00 81.19 141 TRP A CA 1
ATOM 1019 C C . TRP A 1 141 ? -12.536 5.014 18.494 1.00 81.19 141 TRP A C 1
ATOM 1021 O O . TRP A 1 141 ? -11.407 5.489 18.646 1.00 81.19 141 TRP A O 1
ATOM 1031 N N . THR A 1 142 ? -13.266 4.560 19.512 1.00 76.31 142 THR A N 1
ATOM 1032 C CA . THR A 1 142 ? -12.683 4.452 20.849 1.00 76.31 142 THR A CA 1
ATOM 1033 C C . THR A 1 142 ? -11.770 3.229 20.926 1.00 76.31 142 THR A C 1
ATOM 1035 O O . THR A 1 142 ? -11.903 2.279 20.154 1.00 76.31 142 THR A O 1
ATOM 1038 N N . ALA A 1 143 ? -10.845 3.224 21.888 1.00 73.38 143 ALA A N 1
ATOM 1039 C CA . ALA A 1 143 ? -10.014 2.049 22.148 1.00 73.38 143 ALA A CA 1
ATOM 1040 C C . ALA A 1 143 ? -10.859 0.816 22.523 1.00 73.38 143 ALA A C 1
ATOM 1042 O O . ALA A 1 143 ? -10.501 -0.297 22.157 1.00 73.38 143 ALA A O 1
ATOM 1043 N N . ALA A 1 144 ? -12.000 1.009 23.196 1.00 74.81 144 ALA A N 1
ATOM 1044 C CA . ALA A 1 144 ? -12.917 -0.076 23.539 1.00 74.81 144 ALA A CA 1
ATOM 1045 C C . ALA A 1 144 ? -13.580 -0.673 22.287 1.00 74.81 144 ALA A C 1
ATOM 1047 O O . ALA A 1 144 ? -13.564 -1.890 22.109 1.00 74.81 144 ALA A O 1
ATOM 1048 N N . ASP A 1 145 ? -14.079 0.178 21.384 1.00 76.56 145 ASP A N 1
ATOM 1049 C CA . ASP A 1 145 ? -14.668 -0.261 20.112 1.00 76.56 145 ASP A CA 1
ATOM 1050 C C . ASP A 1 145 ? -13.647 -0.997 19.244 1.00 76.56 145 ASP A C 1
ATOM 1052 O O . ASP A 1 145 ? -13.989 -1.935 18.530 1.00 76.56 145 ASP A O 1
ATOM 1056 N N . ALA A 1 146 ? -12.391 -0.548 19.273 1.00 76.19 146 ALA A N 1
ATOM 1057 C CA . ALA A 1 146 ? -11.309 -1.126 18.494 1.00 76.19 146 ALA A CA 1
ATOM 1058 C C . ALA A 1 146 ? -10.811 -2.460 19.063 1.00 76.19 146 ALA A C 1
ATOM 1060 O O . ALA A 1 146 ? -10.542 -3.375 18.287 1.00 76.19 146 ALA A O 1
ATOM 1061 N N . ALA A 1 147 ? -10.722 -2.578 20.390 1.00 73.19 147 ALA A N 1
ATOM 1062 C CA . ALA A 1 147 ? -10.292 -3.792 21.082 1.00 73.19 147 ALA A CA 1
ATOM 1063 C C . ALA A 1 147 ? -11.332 -4.921 21.026 1.00 73.19 147 ALA A C 1
ATOM 1065 O O . ALA A 1 147 ? -10.967 -6.087 21.128 1.00 73.19 147 ALA A O 1
ATOM 1066 N N . ALA A 1 148 ? -12.614 -4.593 20.842 1.00 77.31 148 ALA A N 1
ATOM 1067 C CA . ALA A 1 148 ? -13.673 -5.579 20.632 1.00 77.31 148 ALA A CA 1
ATOM 1068 C C . ALA A 1 148 ? -13.614 -6.260 19.249 1.00 77.31 148 ALA A C 1
ATOM 1070 O O . ALA A 1 148 ? -14.400 -7.167 18.981 1.00 77.31 148 ALA A O 1
ATOM 1071 N N . ARG A 1 149 ? -12.727 -5.804 18.355 1.00 81.88 149 ARG A N 1
ATOM 1072 C CA . ARG A 1 149 ? -12.621 -6.278 16.973 1.00 81.88 149 ARG A CA 1
ATOM 1073 C C . ARG A 1 149 ? -11.359 -7.105 16.795 1.00 81.88 149 ARG A C 1
ATOM 1075 O O . ARG A 1 149 ? -10.267 -6.669 17.155 1.00 81.88 149 ARG A O 1
ATOM 1082 N N . ASP A 1 150 ? -11.508 -8.240 16.130 1.00 81.06 150 ASP A N 1
ATOM 1083 C CA . ASP A 1 150 ? -10.395 -9.103 15.751 1.00 81.06 150 ASP A CA 1
ATOM 1084 C C . ASP A 1 150 ? -9.907 -8.820 14.317 1.00 81.06 150 ASP A C 1
ATOM 1086 O O . ASP A 1 150 ? -10.402 -7.937 13.615 1.00 81.06 150 ASP A O 1
ATOM 1090 N N . GLY A 1 151 ? -8.859 -9.529 13.896 1.00 89.25 151 GLY A N 1
ATOM 1091 C CA . GLY A 1 151 ? -8.365 -9.528 12.517 1.00 89.25 151 GLY A CA 1
ATOM 1092 C C . GLY A 1 151 ? -7.596 -8.271 12.093 1.00 89.25 151 GLY A C 1
ATOM 1093 O O . GLY A 1 151 ? -6.836 -7.700 12.879 1.00 89.25 151 GLY A O 1
ATOM 1094 N N . ILE A 1 152 ? -7.710 -7.883 10.820 1.00 92.62 152 ILE A N 1
ATOM 1095 C CA . ILE A 1 152 ? -6.802 -6.930 10.147 1.00 92.62 152 ILE A CA 1
ATOM 1096 C C . ILE A 1 152 ? -7.410 -5.524 10.100 1.00 92.62 152 ILE A C 1
ATOM 1098 O O . ILE A 1 152 ? -8.592 -5.364 9.816 1.00 92.62 152 ILE A O 1
ATOM 1102 N N . ILE A 1 153 ? -6.589 -4.490 10.292 1.00 95.25 153 ILE A N 1
ATOM 1103 C CA . ILE A 1 153 ? -6.964 -3.110 9.951 1.00 95.25 153 ILE A CA 1
ATOM 1104 C C . ILE A 1 153 ? -6.487 -2.820 8.529 1.00 95.25 153 ILE A C 1
ATOM 1106 O O . ILE A 1 153 ? -5.281 -2.809 8.275 1.00 95.25 153 ILE A O 1
ATOM 1110 N N . ALA A 1 154 ? -7.409 -2.572 7.605 1.00 97.00 154 ALA A N 1
ATOM 1111 C CA . ALA A 1 154 ? -7.083 -2.195 6.237 1.00 97.00 154 ALA A CA 1
ATOM 1112 C C . ALA A 1 154 ? -7.249 -0.685 6.047 1.00 97.00 154 ALA A C 1
ATOM 1114 O O . ALA A 1 154 ? -8.356 -0.174 6.154 1.00 97.00 154 ALA A O 1
ATOM 1115 N N . LEU A 1 155 ? -6.160 0.035 5.782 1.00 98.00 155 LEU A N 1
ATOM 1116 C CA . LEU A 1 155 ? -6.197 1.463 5.458 1.00 98.00 155 LEU A CA 1
ATOM 1117 C C . LEU A 1 155 ? -6.335 1.611 3.945 1.00 98.00 155 LEU A C 1
ATOM 1119 O O . LEU A 1 155 ? -5.434 1.196 3.221 1.00 98.00 155 LEU A O 1
ATOM 1123 N N . VAL A 1 156 ? -7.444 2.170 3.467 1.00 97.56 156 VAL A N 1
ATOM 1124 C CA . VAL A 1 156 ? -7.796 2.152 2.038 1.00 97.56 156 VAL A CA 1
ATOM 1125 C C . VAL A 1 156 ? -7.898 3.571 1.497 1.00 97.56 156 VAL A C 1
ATOM 1127 O O . VAL A 1 156 ? -8.743 4.335 1.970 1.00 97.56 156 VAL A O 1
ATOM 1130 N N . GLY A 1 157 ? -7.072 3.917 0.501 1.00 96.31 157 GLY A N 1
ATOM 1131 C CA . GLY A 1 157 ? -7.160 5.219 -0.177 1.00 96.31 157 GLY A CA 1
ATOM 1132 C C . GLY A 1 157 ? -7.070 6.396 0.791 1.00 96.31 157 GLY A C 1
ATOM 1133 O O . GLY A 1 157 ? -7.892 7.307 0.737 1.00 96.31 157 GLY A O 1
ATOM 1134 N N . VAL A 1 158 ? -6.190 6.301 1.792 1.00 97.56 158 VAL A N 1
ATOM 1135 C CA . VAL A 1 158 ? -6.063 7.342 2.815 1.00 97.56 158 VAL A CA 1
ATOM 1136 C C . VAL A 1 158 ? -5.171 8.463 2.278 1.00 97.56 158 VAL A C 1
ATOM 1138 O O . VAL A 1 158 ? -4.011 8.179 1.957 1.00 97.56 158 VAL A O 1
ATOM 1141 N N . PRO A 1 159 ? -5.673 9.712 2.227 1.00 96.00 159 PRO A N 1
ATOM 1142 C CA . PRO A 1 159 ? -4.918 10.837 1.700 1.00 96.00 159 PRO A CA 1
ATOM 1143 C C . PRO A 1 159 ? -3.810 11.290 2.660 1.00 96.00 159 PRO A C 1
ATOM 1145 O O . PRO A 1 159 ? -3.838 11.028 3.870 1.00 96.00 159 PRO A O 1
ATOM 1148 N N . SER A 1 160 ? -2.818 11.988 2.112 1.00 96.00 160 SER A N 1
ATOM 1149 C CA . SER A 1 160 ? -1.592 12.405 2.810 1.00 96.00 160 SER A CA 1
ATOM 1150 C C . SER A 1 160 ? -1.833 13.342 3.997 1.00 96.00 160 SER A C 1
ATOM 1152 O O . SER A 1 160 ? -1.065 13.348 4.956 1.00 96.00 160 SER A O 1
ATOM 1154 N N . ASP A 1 161 ? -2.918 14.111 3.974 1.00 95.94 161 ASP A N 1
ATOM 1155 C CA . ASP A 1 161 ? -3.337 15.005 5.056 1.00 95.94 161 ASP A CA 1
ATOM 1156 C C . ASP A 1 161 ? -4.099 14.277 6.183 1.00 95.94 161 ASP A C 1
ATOM 1158 O O . ASP A 1 161 ? -4.394 14.865 7.226 1.00 95.94 161 ASP A O 1
ATOM 1162 N N . ARG A 1 162 ? -4.391 12.978 6.020 1.00 96.81 162 ARG A N 1
ATOM 1163 C CA . ARG A 1 162 ? -5.129 12.150 6.993 1.00 96.81 162 ARG A CA 1
ATOM 1164 C C . ARG A 1 162 ? -4.303 11.044 7.645 1.00 96.81 162 ARG A C 1
ATOM 1166 O O . ARG A 1 162 ? -4.856 10.214 8.373 1.00 96.81 162 ARG A O 1
ATOM 1173 N N . VAL A 1 163 ? -2.980 11.058 7.480 1.00 97.00 163 VAL A N 1
ATOM 1174 C CA . VAL A 1 163 ? -2.066 10.066 8.080 1.00 97.00 163 VAL A CA 1
ATOM 1175 C C . VAL A 1 163 ? -2.221 10.001 9.601 1.00 97.00 163 VAL A C 1
ATOM 1177 O O . VAL A 1 163 ? -2.262 8.914 10.175 1.00 97.00 163 VAL A O 1
ATOM 1180 N N . GLU A 1 164 ? -2.358 11.146 10.274 1.00 96.31 164 GLU A N 1
ATOM 1181 C CA . GLU A 1 164 ? -2.521 11.184 11.730 1.00 96.31 164 GLU A CA 1
ATOM 1182 C C . GLU A 1 164 ? -3.833 10.527 12.187 1.00 96.31 164 GLU A C 1
ATOM 1184 O O . GLU A 1 164 ? -3.860 9.805 13.189 1.00 96.31 164 GLU A O 1
ATOM 1189 N N . ALA A 1 165 ? -4.927 10.747 11.456 1.00 95.56 165 ALA A N 1
ATOM 1190 C CA . ALA A 1 165 ? -6.207 10.115 11.751 1.00 95.56 165 ALA A CA 1
ATOM 1191 C C . ALA A 1 165 ? -6.107 8.590 11.568 1.00 95.56 165 ALA A C 1
ATOM 1193 O O . ALA A 1 165 ? -6.479 7.835 12.467 1.00 95.56 165 ALA A O 1
ATOM 1194 N N . ALA A 1 166 ? -5.485 8.125 10.480 1.00 95.75 166 ALA A N 1
ATOM 1195 C CA . ALA A 1 166 ? -5.237 6.701 10.256 1.00 95.75 166 ALA A CA 1
ATOM 1196 C C . ALA A 1 166 ? -4.307 6.084 11.313 1.00 95.75 166 ALA A C 1
ATOM 1198 O O . ALA A 1 166 ? -4.551 4.976 11.794 1.00 95.75 166 ALA A O 1
ATOM 1199 N N . MET A 1 167 ? -3.279 6.816 11.750 1.00 95.25 167 MET A N 1
ATOM 1200 C CA . MET A 1 167 ? -2.407 6.389 12.842 1.00 95.25 167 MET A CA 1
ATOM 1201 C C . MET A 1 167 ? -3.197 6.193 14.136 1.00 95.25 167 MET A C 1
ATOM 1203 O O . MET A 1 167 ? -3.032 5.166 14.797 1.00 95.25 167 MET A O 1
ATOM 1207 N N . ARG A 1 168 ? -4.056 7.152 14.507 1.00 93.12 168 ARG A N 1
ATOM 1208 C CA . ARG A 1 168 ? -4.911 7.046 15.699 1.00 93.12 168 ARG A CA 1
ATOM 1209 C C . ARG A 1 168 ? -5.802 5.811 15.630 1.00 93.12 168 ARG A C 1
ATOM 1211 O O . ARG A 1 168 ? -5.909 5.090 16.620 1.00 93.12 168 ARG A O 1
ATOM 1218 N N . LYS A 1 169 ? -6.346 5.512 14.448 1.00 92.12 169 LYS A N 1
ATOM 1219 C CA . LYS A 1 169 ? -7.152 4.313 14.213 1.00 92.12 169 LYS A CA 1
ATOM 1220 C C . LYS A 1 169 ? -6.348 3.029 14.465 1.00 92.12 169 LYS A C 1
ATOM 1222 O O . LYS A 1 169 ? -6.748 2.188 15.266 1.00 92.12 169 LYS A O 1
ATOM 1227 N N . CYS A 1 170 ? -5.163 2.911 13.873 1.00 92.06 170 CYS A N 1
ATOM 1228 C CA . CYS A 1 170 ? -4.293 1.751 14.088 1.00 92.06 170 CYS A CA 1
ATOM 1229 C C . CYS A 1 170 ? -3.789 1.618 15.533 1.00 92.06 170 CYS A C 1
ATOM 1231 O O . CYS A 1 170 ? -3.556 0.504 15.994 1.00 92.06 170 CYS A O 1
ATOM 1233 N N . ARG A 1 171 ? -3.602 2.735 16.250 1.00 90.44 171 ARG A N 1
ATOM 1234 C CA . ARG A 1 171 ? -3.242 2.729 17.677 1.00 90.44 171 ARG A CA 1
ATOM 1235 C C . ARG A 1 171 ? -4.390 2.239 18.555 1.00 90.44 171 ARG A C 1
ATOM 1237 O O . ARG A 1 171 ? -4.125 1.517 19.506 1.00 90.44 171 ARG A O 1
ATOM 1244 N N . ALA A 1 172 ? -5.631 2.605 18.235 1.00 89.00 172 ALA A N 1
ATOM 1245 C CA . ALA A 1 172 ? -6.803 2.140 18.971 1.00 89.00 172 ALA A CA 1
ATOM 1246 C C . ALA A 1 172 ? -6.972 0.615 18.860 1.00 89.00 172 ALA A C 1
ATOM 1248 O O . ALA A 1 172 ? -7.246 -0.043 19.857 1.00 89.00 172 ALA A O 1
ATOM 1249 N N . GLY A 1 173 ? -6.751 0.040 17.673 1.00 85.81 173 GLY A N 1
ATOM 1250 C CA . GLY A 1 173 ? -6.791 -1.411 17.452 1.00 85.81 173 GLY A CA 1
ATOM 1251 C C . GLY A 1 173 ? -5.472 -2.123 17.763 1.00 85.81 173 GLY A C 1
ATOM 1252 O O . GLY A 1 173 ? -5.041 -2.969 16.980 1.00 85.81 173 GLY A O 1
ATOM 1253 N N . GLU A 1 174 ? -4.797 -1.735 18.850 1.00 82.56 174 GLU A N 1
ATOM 1254 C CA . GLU A 1 174 ? -3.464 -2.214 19.226 1.00 82.56 174 GLU A CA 1
ATOM 1255 C C . GLU A 1 174 ? -3.303 -3.738 19.055 1.00 82.56 174 GLU A C 1
ATOM 1257 O O . GLU A 1 174 ? -4.149 -4.536 19.447 1.00 82.56 174 GLU A O 1
ATOM 1262 N N . GLY A 1 175 ? -2.182 -4.158 18.459 1.00 83.31 175 GLY A N 1
ATOM 1263 C CA . GLY A 1 175 ? -1.857 -5.574 18.254 1.00 83.31 175 GLY A CA 1
ATOM 1264 C C . GLY A 1 175 ? -2.411 -6.185 16.965 1.00 83.31 175 GLY A C 1
ATOM 1265 O O . GLY A 1 175 ? -1.897 -7.220 16.530 1.00 83.31 175 GLY A O 1
ATOM 1266 N N . ARG A 1 176 ? -3.365 -5.528 16.294 1.00 90.00 176 ARG A N 1
ATOM 1267 C CA . ARG A 1 176 ? -3.863 -5.962 14.984 1.00 90.00 176 ARG A CA 1
ATOM 1268 C C . ARG A 1 176 ? -2.850 -5.647 13.877 1.00 90.00 176 ARG A C 1
ATOM 1270 O O . ARG A 1 176 ? -2.261 -4.561 13.873 1.00 90.00 176 ARG A O 1
ATOM 1277 N N . PRO A 1 177 ? -2.606 -6.569 12.928 1.00 93.12 177 PRO A N 1
ATOM 1278 C CA . PRO A 1 177 ? -1.838 -6.248 11.733 1.00 93.12 177 PRO A CA 1
ATOM 1279 C C . PRO A 1 177 ? -2.553 -5.169 10.911 1.00 93.12 177 PRO A C 1
ATOM 1281 O O . PRO A 1 177 ? -3.781 -5.135 10.838 1.00 93.12 177 PRO A O 1
ATOM 1284 N N . THR A 1 178 ? -1.771 -4.310 10.267 1.00 95.44 178 THR A N 1
ATOM 1285 C CA . THR A 1 178 ? -2.262 -3.247 9.391 1.00 95.44 178 THR A CA 1
ATOM 1286 C C . THR A 1 178 ? -1.830 -3.514 7.956 1.00 95.44 178 THR A C 1
ATOM 1288 O O . THR A 1 178 ? -0.658 -3.813 7.708 1.00 95.44 178 THR A O 1
ATOM 1291 N N . VAL A 1 179 ? -2.760 -3.368 7.017 1.00 97.31 179 VAL A N 1
ATOM 1292 C CA . VAL A 1 179 ? -2.506 -3.441 5.576 1.00 97.31 179 VAL A CA 1
ATOM 1293 C C . VAL A 1 179 ? -2.953 -2.132 4.934 1.00 97.31 179 VAL A C 1
ATOM 1295 O O . VAL A 1 179 ? -4.128 -1.792 4.967 1.00 97.31 179 VAL A O 1
ATOM 1298 N N . CYS A 1 180 ? -2.023 -1.389 4.351 1.00 98.12 180 CYS A N 1
ATOM 1299 C CA . CYS A 1 180 ? -2.332 -0.261 3.485 1.00 98.12 180 CYS A CA 1
ATOM 1300 C C . CYS A 1 180 ? -2.683 -0.771 2.087 1.00 98.12 180 CYS A C 1
ATOM 1302 O O . CYS A 1 180 ? -1.942 -1.575 1.523 1.00 98.12 180 CYS A O 1
ATOM 1304 N N . VAL A 1 181 ? -3.781 -0.276 1.530 1.00 97.31 181 VAL A N 1
ATOM 1305 C CA . VAL A 1 181 ? -4.225 -0.516 0.157 1.00 97.31 181 VAL A CA 1
ATOM 1306 C C . VAL A 1 181 ? -4.315 0.843 -0.524 1.00 97.31 181 VAL A C 1
ATOM 1308 O O . VAL A 1 181 ? -5.213 1.627 -0.217 1.00 97.31 181 VAL A O 1
ATOM 1311 N N . ASN A 1 182 ? -3.359 1.128 -1.411 1.00 95.62 182 ASN A N 1
ATOM 1312 C CA . ASN A 1 182 ? -3.276 2.381 -2.170 1.00 95.62 182 ASN A CA 1
ATOM 1313 C C . ASN A 1 182 ? -3.412 3.634 -1.292 1.00 95.62 182 ASN A C 1
ATOM 1315 O O . ASN A 1 182 ? -4.245 4.497 -1.543 1.00 95.62 182 ASN A O 1
ATOM 1319 N N . VAL A 1 183 ? -2.619 3.712 -0.226 1.00 96.44 183 VAL A N 1
ATOM 1320 C CA . VAL A 1 183 ? -2.490 4.956 0.544 1.00 96.44 183 VAL A CA 1
ATOM 1321 C C . VAL A 1 183 ? -1.710 5.990 -0.262 1.00 96.44 183 VAL A C 1
ATOM 1323 O O . VAL A 1 183 ? -0.864 5.623 -1.075 1.00 96.44 183 VAL A O 1
ATOM 1326 N N . GLU A 1 184 ? -2.001 7.268 -0.046 1.00 94.75 184 GLU A N 1
ATOM 1327 C CA . GLU A 1 184 ? -1.500 8.340 -0.917 1.00 94.75 184 GLU A CA 1
ATOM 1328 C C . GLU A 1 184 ? -0.262 9.050 -0.356 1.00 94.75 184 GLU A C 1
ATOM 1330 O O . GLU A 1 184 ? 0.407 9.789 -1.078 1.00 94.75 184 GLU A O 1
ATOM 1335 N N . TRP A 1 185 ? 0.073 8.828 0.921 1.00 95.44 185 TRP A N 1
ATOM 1336 C CA . TRP A 1 185 ? 1.297 9.386 1.490 1.00 95.44 185 TRP A CA 1
ATOM 1337 C C . TRP A 1 185 ? 2.535 8.651 0.974 1.00 95.44 185 TRP A C 1
ATOM 1339 O O . TRP A 1 185 ? 2.536 7.438 0.758 1.00 95.44 185 TRP A O 1
ATOM 1349 N N . GLU A 1 186 ? 3.626 9.394 0.836 1.00 92.69 186 GLU A N 1
ATOM 1350 C CA . GLU A 1 186 ? 4.883 8.855 0.336 1.00 92.69 186 GLU A CA 1
ATOM 1351 C C . GLU A 1 186 ? 5.574 7.954 1.371 1.00 92.69 186 GLU A C 1
ATOM 1353 O O . GLU A 1 186 ? 5.653 8.275 2.560 1.00 92.69 186 GLU A O 1
ATOM 1358 N N . HIS A 1 187 ? 6.089 6.814 0.906 1.00 93.25 187 HIS A N 1
ATOM 1359 C CA . HIS A 1 187 ? 6.948 5.928 1.685 1.00 93.25 187 HIS A CA 1
ATOM 1360 C C . HIS A 1 187 ? 7.829 5.052 0.780 1.00 93.25 187 HIS A C 1
ATOM 1362 O O . HIS A 1 187 ? 7.421 4.604 -0.298 1.00 93.25 187 HIS A O 1
ATOM 1368 N N . ASP A 1 188 ? 9.009 4.669 1.267 1.00 93.12 188 ASP A N 1
ATOM 1369 C CA . ASP A 1 188 ? 9.913 3.764 0.538 1.00 93.12 188 ASP A CA 1
ATOM 1370 C C . ASP A 1 188 ? 9.452 2.298 0.537 1.00 93.12 188 ASP A C 1
ATOM 1372 O O . ASP A 1 188 ? 9.897 1.485 -0.278 1.00 93.12 188 ASP A O 1
ATOM 1376 N N . GLY A 1 189 ? 8.541 1.935 1.447 1.00 93.56 189 GLY A N 1
ATOM 1377 C CA . GLY A 1 189 ? 8.005 0.577 1.525 1.00 93.56 189 GLY A CA 1
ATOM 1378 C C . GLY A 1 189 ? 9.008 -0.460 2.037 1.00 93.56 189 GLY A C 1
ATOM 1379 O O . GLY A 1 189 ? 8.857 -1.656 1.768 1.00 93.56 189 GLY A O 1
ATOM 1380 N N . ASP A 1 190 ? 10.043 -0.023 2.751 1.00 92.50 190 ASP A N 1
ATOM 1381 C CA . ASP A 1 190 ? 11.102 -0.862 3.314 1.00 92.50 190 ASP A CA 1
ATOM 1382 C C . ASP A 1 190 ? 11.039 -0.975 4.849 1.00 92.50 190 ASP A C 1
ATOM 1384 O O . ASP A 1 190 ? 11.942 -1.534 5.475 1.00 92.50 190 ASP A O 1
ATOM 1388 N N . GLY A 1 191 ? 9.950 -0.493 5.457 1.00 92.31 191 GLY A N 1
ATOM 1389 C CA . GLY A 1 191 ? 9.770 -0.465 6.907 1.00 92.31 191 GLY A CA 1
ATOM 1390 C C . GLY A 1 191 ? 10.512 0.675 7.610 1.00 92.31 191 GLY A C 1
ATOM 1391 O O . GLY A 1 191 ? 10.677 0.611 8.830 1.00 92.31 191 GLY A O 1
ATOM 1392 N N . GLY A 1 192 ? 10.959 1.688 6.863 1.00 91.88 192 GLY A N 1
ATOM 1393 C CA . GLY A 1 192 ? 11.527 2.933 7.381 1.00 91.88 192 GLY A CA 1
ATOM 1394 C C . GLY A 1 192 ? 13.051 2.949 7.381 1.00 91.88 192 GLY A C 1
ATOM 1395 O O . GLY A 1 192 ? 13.652 3.770 8.071 1.00 91.88 192 GLY A O 1
ATOM 1396 N N . LEU A 1 193 ? 13.686 2.036 6.642 1.00 91.56 193 LEU A N 1
ATOM 1397 C CA . LEU A 1 193 ? 15.140 1.920 6.590 1.00 91.56 193 LEU A CA 1
ATOM 1398 C C . LEU A 1 193 ? 15.747 3.080 5.795 1.00 91.56 193 LEU A C 1
ATOM 1400 O O . LEU A 1 193 ? 16.613 3.775 6.321 1.00 91.56 193 LEU A O 1
ATOM 1404 N N . ALA A 1 194 ? 15.275 3.313 4.569 1.00 91.19 194 ALA A N 1
ATOM 1405 C CA . ALA A 1 194 ? 15.724 4.412 3.720 1.00 91.19 194 ALA A CA 1
ATOM 1406 C C . ALA A 1 194 ? 15.463 5.771 4.378 1.00 91.19 194 ALA A C 1
ATOM 1408 O O . ALA A 1 194 ? 16.375 6.592 4.463 1.00 91.19 194 ALA A O 1
ATOM 1409 N N . TRP A 1 195 ? 14.274 5.964 4.951 1.00 92.69 195 TRP A N 1
ATOM 1410 C CA . TRP A 1 195 ? 13.949 7.167 5.716 1.00 92.69 195 TRP A CA 1
ATOM 1411 C C . TRP A 1 195 ? 14.852 7.362 6.948 1.00 92.69 195 TRP A C 1
ATOM 1413 O O . TRP A 1 195 ? 15.342 8.460 7.199 1.00 92.69 195 TRP A O 1
ATOM 1423 N N . SER A 1 196 ? 15.152 6.303 7.708 1.00 90.94 196 SER A N 1
ATOM 1424 C CA . SER A 1 196 ? 16.095 6.410 8.830 1.00 90.94 196 SER A CA 1
ATOM 1425 C C . SER A 1 196 ? 17.508 6.772 8.360 1.00 90.94 196 SER A C 1
ATOM 1427 O O . SER A 1 196 ? 18.188 7.550 9.028 1.00 90.94 196 SER A O 1
ATOM 1429 N N . MET A 1 197 ? 17.957 6.221 7.228 1.00 91.94 197 MET A N 1
ATOM 1430 C CA . MET A 1 197 ? 19.263 6.541 6.644 1.00 91.94 197 MET A CA 1
ATOM 1431 C C . MET A 1 197 ? 19.322 7.983 6.135 1.00 91.94 197 MET A C 1
ATOM 1433 O O . MET A 1 197 ? 20.341 8.646 6.323 1.00 91.94 197 MET A O 1
ATOM 1437 N N . SER A 1 198 ? 18.247 8.492 5.526 1.00 90.88 198 SER A N 1
ATOM 1438 C CA . SER A 1 198 ? 18.207 9.870 5.027 1.00 90.88 198 SER A CA 1
ATOM 1439 C C . SER A 1 198 ? 18.275 10.884 6.169 1.00 90.88 198 SER A C 1
ATOM 1441 O O . SER A 1 198 ? 19.017 11.861 6.071 1.00 90.88 198 SER A O 1
ATOM 1443 N N . ARG A 1 199 ? 17.602 10.617 7.298 1.00 92.19 199 ARG A N 1
ATOM 1444 C CA . ARG A 1 199 ? 17.717 11.450 8.507 1.00 92.19 199 ARG A CA 1
ATOM 1445 C C . ARG A 1 199 ? 19.131 11.472 9.076 1.00 92.19 199 ARG A C 1
ATOM 1447 O O . ARG A 1 199 ? 19.620 12.546 9.420 1.00 92.19 199 ARG A O 1
ATOM 1454 N N . GLN A 1 200 ? 19.789 10.315 9.125 1.00 91.75 200 GLN A N 1
ATOM 1455 C CA . GLN A 1 200 ? 21.181 10.216 9.565 1.00 91.75 200 GLN A CA 1
ATOM 1456 C C . GLN A 1 200 ? 22.117 10.999 8.634 1.00 91.75 200 GLN A C 1
ATOM 1458 O O . GLN A 1 200 ? 22.992 11.728 9.090 1.00 91.75 200 GLN A O 1
ATOM 1463 N N . GLN A 1 201 ? 21.917 10.897 7.319 1.00 91.44 201 GLN A N 1
ATOM 1464 C CA . GLN A 1 201 ? 22.715 11.640 6.344 1.00 91.44 201 GLN A CA 1
ATOM 1465 C C . GLN A 1 201 ? 22.502 13.157 6.445 1.00 91.44 201 GLN A C 1
ATOM 1467 O O . GLN A 1 201 ? 23.442 13.923 6.242 1.00 91.44 201 GLN A O 1
ATOM 1472 N N . ALA A 1 202 ? 21.284 13.589 6.771 1.00 91.31 202 ALA A N 1
ATOM 1473 C CA . ALA A 1 202 ? 20.953 14.991 6.997 1.00 91.31 202 ALA A CA 1
ATOM 1474 C C . ALA A 1 202 ? 21.404 15.519 8.375 1.00 91.31 202 ALA A C 1
ATOM 1476 O O . ALA A 1 202 ? 21.238 16.707 8.640 1.00 91.31 202 ALA A O 1
ATOM 1477 N N . GLY A 1 203 ? 21.966 14.670 9.248 1.00 90.00 203 GLY A N 1
ATOM 1478 C CA . GLY A 1 203 ? 22.417 15.058 10.589 1.00 90.00 203 GLY A CA 1
ATOM 1479 C C . GLY A 1 203 ? 21.281 15.485 11.521 1.00 90.00 203 GLY A C 1
ATOM 1480 O O . GLY A 1 203 ? 21.485 16.310 12.406 1.00 90.00 203 GLY A O 1
ATOM 1481 N N . VAL A 1 204 ? 20.067 14.975 11.291 1.00 89.38 204 VAL A N 1
ATOM 1482 C CA . VAL A 1 204 ? 18.874 15.289 12.096 1.00 89.38 204 VAL A CA 1
ATOM 1483 C C . VAL A 1 204 ? 18.405 14.096 12.929 1.00 89.38 204 VAL A C 1
ATOM 1485 O O . VAL A 1 204 ? 17.313 14.143 13.488 1.00 89.38 204 VAL A O 1
ATOM 1488 N N . ASP A 1 205 ? 19.174 13.013 12.999 1.00 84.81 205 ASP A N 1
ATOM 1489 C CA . ASP A 1 205 ? 18.828 11.769 13.695 1.00 84.81 205 ASP A CA 1
ATOM 1490 C C . ASP A 1 205 ? 18.850 11.873 15.228 1.00 84.81 205 ASP A C 1
ATOM 1492 O O . ASP A 1 205 ? 18.200 11.066 15.893 1.00 84.81 205 ASP A O 1
ATOM 1496 N N . ASP A 1 206 ? 19.477 12.914 15.781 1.00 83.38 206 ASP A N 1
ATOM 1497 C CA . ASP A 1 206 ? 19.427 13.230 17.216 1.00 83.38 206 ASP A CA 1
ATOM 1498 C C . ASP A 1 206 ? 18.024 13.664 17.688 1.00 83.38 206 ASP A C 1
ATOM 1500 O O . ASP A 1 206 ? 17.662 13.483 18.854 1.00 83.38 206 ASP A O 1
ATOM 1504 N N . ALA A 1 207 ? 17.201 14.222 16.792 1.00 83.44 207 ALA A N 1
ATOM 1505 C CA . ALA A 1 207 ? 15.827 14.601 17.103 1.00 83.44 207 ALA A CA 1
ATOM 1506 C C . ALA A 1 207 ? 14.876 13.419 16.872 1.00 83.44 207 ALA A C 1
ATOM 15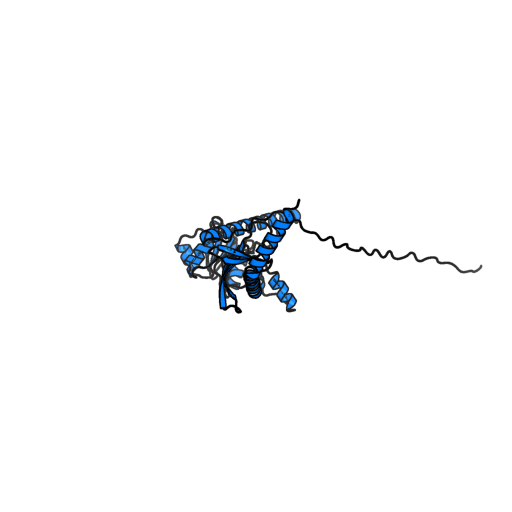08 O O . ALA A 1 207 ? 14.769 12.898 15.755 1.00 83.44 207 ALA A O 1
ATOM 1509 N N . ALA A 1 208 ? 14.121 13.028 17.902 1.00 85.00 208 ALA A N 1
ATOM 1510 C CA . ALA A 1 208 ? 13.085 12.010 17.752 1.00 85.00 208 ALA A CA 1
ATOM 1511 C C . ALA A 1 208 ? 12.091 12.428 16.647 1.00 85.00 208 ALA A C 1
ATOM 1513 O O . ALA A 1 208 ? 11.632 13.572 16.652 1.00 85.00 208 ALA A O 1
ATOM 1514 N N . PRO A 1 209 ? 11.789 11.546 15.676 1.00 87.56 209 PRO A N 1
ATOM 1515 C CA . PRO A 1 209 ? 10.817 11.866 14.637 1.00 87.56 209 PRO A CA 1
ATOM 1516 C C . PRO A 1 209 ? 9.437 12.077 15.246 1.00 87.56 209 PRO A C 1
ATOM 1518 O O . PRO A 1 209 ? 9.132 11.512 16.302 1.00 87.56 209 PRO A O 1
ATOM 1521 N N . SER A 1 210 ? 8.576 12.817 14.548 1.00 92.75 210 SER A N 1
ATOM 1522 C CA . SER A 1 210 ? 7.177 12.837 14.946 1.00 92.75 210 SER A CA 1
ATOM 1523 C C . SER A 1 210 ? 6.579 11.432 14.831 1.00 92.75 210 SER A C 1
ATOM 1525 O O . SER A 1 210 ? 6.940 10.618 13.972 1.00 92.75 210 SER A O 1
ATOM 1527 N N . ASP A 1 211 ? 5.617 11.152 15.702 1.00 94.44 211 ASP A N 1
ATOM 1528 C CA . ASP A 1 211 ? 4.877 9.895 15.711 1.00 94.44 211 ASP A CA 1
ATOM 1529 C C . ASP A 1 211 ? 4.215 9.589 14.357 1.00 94.44 211 ASP A C 1
ATOM 1531 O O . ASP A 1 211 ? 4.146 8.427 13.944 1.00 94.44 211 ASP A O 1
ATOM 1535 N N . VAL A 1 212 ? 3.757 10.637 13.666 1.00 95.81 212 VAL A N 1
ATOM 1536 C CA . VAL A 1 212 ? 3.100 10.561 12.357 1.00 95.81 212 VAL A CA 1
ATOM 1537 C C . VAL A 1 212 ? 4.100 10.162 11.272 1.00 95.81 212 VAL A C 1
ATOM 1539 O O . VAL A 1 212 ? 3.827 9.227 10.522 1.00 95.81 212 VAL A O 1
ATOM 1542 N N . GLU A 1 213 ? 5.282 10.783 11.222 1.00 93.69 213 GLU A N 1
ATOM 1543 C CA . GLU A 1 213 ? 6.334 10.425 10.256 1.00 93.69 213 GLU A CA 1
ATOM 1544 C C . GLU A 1 213 ? 6.842 8.997 10.475 1.00 93.69 213 GLU A C 1
ATOM 1546 O O . GLU A 1 213 ? 6.995 8.225 9.523 1.00 93.69 213 GLU A O 1
ATOM 1551 N N . ALA A 1 214 ? 7.064 8.619 11.738 1.00 93.69 214 ALA A N 1
ATOM 1552 C CA . ALA A 1 214 ? 7.481 7.270 12.093 1.00 93.69 214 ALA A CA 1
ATOM 1553 C C . ALA A 1 214 ? 6.414 6.230 11.713 1.00 93.69 214 ALA A C 1
ATOM 1555 O O . ALA A 1 214 ? 6.745 5.111 11.320 1.00 93.69 214 ALA A O 1
ATOM 1556 N N . PHE A 1 215 ? 5.128 6.577 11.821 1.00 95.62 215 PHE A N 1
ATOM 1557 C CA . PHE A 1 215 ? 4.035 5.729 11.359 1.00 95.62 215 PHE A CA 1
ATOM 1558 C C . PHE A 1 215 ? 4.016 5.611 9.831 1.00 95.62 215 PHE A C 1
ATOM 1560 O O . PHE A 1 215 ? 4.048 4.483 9.332 1.00 95.62 215 PHE A O 1
ATOM 1567 N N . ALA A 1 216 ? 4.036 6.732 9.108 1.00 96.50 216 ALA A N 1
ATOM 1568 C CA . ALA A 1 216 ? 3.977 6.783 7.645 1.00 96.50 216 ALA A CA 1
ATOM 1569 C C . ALA A 1 216 ? 5.056 5.914 6.978 1.00 96.50 216 ALA A C 1
ATOM 1571 O O . ALA A 1 216 ? 4.767 5.168 6.043 1.00 96.50 216 ALA A O 1
ATOM 1572 N N . ASN A 1 217 ? 6.274 5.933 7.528 1.00 95.56 217 ASN A N 1
ATOM 1573 C CA . ASN A 1 217 ? 7.428 5.216 6.982 1.00 95.56 217 ASN A CA 1
ATOM 1574 C C . ASN A 1 217 ? 7.555 3.762 7.462 1.00 95.56 217 ASN A C 1
ATOM 1576 O O . ASN A 1 217 ? 8.410 3.025 6.988 1.00 95.56 217 ASN A O 1
ATOM 1580 N N . SER A 1 218 ? 6.718 3.305 8.395 1.00 94.81 218 SER A N 1
ATOM 1581 C CA . SER A 1 218 ? 6.875 1.978 9.016 1.00 94.81 218 SER A CA 1
ATOM 1582 C C . SER A 1 218 ? 6.345 0.796 8.195 1.00 94.81 218 SER A C 1
ATOM 1584 O O . SER A 1 218 ? 6.433 -0.351 8.644 1.00 94.81 218 SER A O 1
ATOM 1586 N N . PHE A 1 219 ? 5.759 1.058 7.028 1.00 96.00 219 PHE A N 1
ATOM 1587 C CA . PHE A 1 219 ? 5.111 0.045 6.204 1.00 96.00 219 PHE A CA 1
ATOM 1588 C C . PHE A 1 219 ? 6.096 -0.644 5.262 1.00 96.00 219 PHE A C 1
ATOM 1590 O O . PHE A 1 219 ? 7.024 -0.042 4.723 1.00 96.00 219 PHE A O 1
ATOM 1597 N N . VAL A 1 220 ? 5.871 -1.939 5.054 1.00 95.88 220 VAL A N 1
ATOM 1598 C CA . VAL A 1 220 ? 6.640 -2.759 4.121 1.00 95.88 220 VAL A CA 1
ATOM 1599 C C . VAL A 1 220 ? 5.768 -3.093 2.920 1.00 95.88 220 VAL A C 1
ATOM 1601 O O . VAL A 1 220 ? 4.752 -3.773 3.063 1.00 95.88 220 VAL A O 1
ATOM 1604 N N . VAL A 1 221 ? 6.181 -2.668 1.728 1.00 97.19 221 VAL A N 1
ATOM 1605 C CA . VAL A 1 221 ? 5.482 -3.003 0.485 1.00 97.19 221 VAL A CA 1
ATOM 1606 C C . VAL A 1 221 ? 5.717 -4.475 0.160 1.00 97.19 221 VAL A C 1
ATOM 1608 O O . VAL A 1 221 ? 6.854 -4.909 -0.075 1.00 97.19 221 VAL A O 1
ATOM 1611 N N . VAL A 1 222 ? 4.629 -5.245 0.162 1.00 96.44 222 VAL A N 1
ATOM 1612 C CA . VAL A 1 222 ? 4.618 -6.682 -0.163 1.00 96.44 222 VAL A CA 1
ATOM 1613 C C . VAL A 1 222 ? 4.117 -6.956 -1.574 1.00 96.44 222 VAL A C 1
ATOM 1615 O O . VAL A 1 222 ? 4.476 -7.973 -2.170 1.00 96.44 222 VAL A O 1
ATOM 1618 N N . TYR A 1 223 ? 3.350 -6.023 -2.126 1.00 97.25 223 TYR A N 1
ATOM 1619 C CA . TYR A 1 223 ? 2.914 -6.041 -3.507 1.00 97.25 223 TYR A CA 1
ATOM 1620 C C . TYR A 1 223 ? 2.892 -4.621 -4.065 1.00 97.25 223 TYR A C 1
ATOM 1622 O O . TYR A 1 223 ? 2.396 -3.709 -3.412 1.00 97.25 223 TYR A O 1
ATOM 1630 N N . SER A 1 224 ? 3.418 -4.445 -5.267 1.00 96.44 224 SER A N 1
ATOM 1631 C CA . SER A 1 224 ? 3.303 -3.211 -6.030 1.00 96.44 224 SER A CA 1
ATOM 1632 C C . SER A 1 224 ? 3.255 -3.555 -7.505 1.00 96.44 224 SER A C 1
ATOM 1634 O O . SER A 1 224 ? 4.128 -4.273 -7.992 1.00 96.44 224 SER A O 1
ATOM 1636 N N . PHE A 1 225 ? 2.248 -3.060 -8.210 1.00 94.94 225 PHE A N 1
ATOM 1637 C CA . PHE A 1 225 ? 2.240 -2.992 -9.662 1.00 94.94 225 PHE A CA 1
ATOM 1638 C C . PHE A 1 225 ? 1.712 -1.622 -10.065 1.00 94.94 225 PHE A C 1
ATOM 1640 O O . PHE A 1 225 ? 0.506 -1.400 -10.132 1.00 94.94 225 PHE A O 1
ATOM 1647 N N . LEU A 1 226 ? 2.637 -0.702 -10.316 1.00 89.69 226 LEU A N 1
ATOM 1648 C CA . LEU A 1 226 ? 2.327 0.655 -10.742 1.00 89.69 226 LEU A CA 1
ATOM 1649 C C . LEU A 1 226 ? 2.751 0.797 -12.202 1.00 89.69 226 LEU A C 1
ATOM 1651 O O . LEU A 1 226 ? 3.955 0.797 -12.466 1.00 89.69 226 LEU A O 1
ATOM 1655 N N . PRO A 1 227 ? 1.807 0.858 -13.157 1.00 83.88 227 PRO A N 1
ATOM 1656 C CA . PRO A 1 227 ? 2.101 1.246 -14.528 1.00 83.88 227 PRO A CA 1
ATOM 1657 C C . PRO A 1 227 ? 2.594 2.692 -14.567 1.00 83.88 227 PRO A C 1
ATOM 1659 O O . PRO A 1 227 ? 2.050 3.556 -13.885 1.00 83.88 227 PRO A O 1
ATOM 1662 N N . LEU A 1 228 ? 3.611 2.965 -15.375 1.00 84.50 228 LEU A N 1
ATOM 1663 C CA . LEU A 1 228 ? 4.117 4.316 -15.583 1.00 84.50 228 LEU A CA 1
ATOM 1664 C C . LEU A 1 228 ? 4.576 4.520 -17.024 1.00 84.50 228 LEU A C 1
ATOM 1666 O O . LEU A 1 228 ? 5.020 3.589 -17.693 1.00 84.50 228 LEU A O 1
ATOM 1670 N N . ASN A 1 229 ? 4.512 5.766 -17.481 1.00 77.62 229 ASN A N 1
ATOM 1671 C CA . ASN A 1 229 ? 5.144 6.181 -18.725 1.00 77.62 229 ASN A CA 1
ATOM 1672 C C . ASN A 1 229 ? 6.564 6.645 -18.414 1.00 77.62 229 ASN A C 1
ATOM 1674 O O . ASN A 1 229 ? 6.756 7.696 -17.806 1.00 77.62 229 ASN A O 1
ATOM 1678 N N . ILE A 1 230 ? 7.562 5.866 -18.829 1.00 70.00 230 ILE A N 1
ATOM 1679 C CA . ILE A 1 230 ? 8.964 6.236 -18.644 1.00 70.00 230 ILE A CA 1
ATOM 1680 C C . ILE A 1 230 ? 9.347 7.156 -19.803 1.00 70.00 230 ILE A C 1
ATOM 1682 O O . ILE A 1 230 ? 9.376 6.731 -20.960 1.00 70.00 230 ILE A O 1
ATOM 1686 N N . GLN A 1 231 ? 9.608 8.425 -19.500 1.00 65.75 231 GLN A N 1
ATOM 1687 C CA . GLN A 1 231 ? 10.061 9.404 -20.484 1.00 65.75 231 GLN A CA 1
ATOM 1688 C C . GLN A 1 231 ? 11.581 9.314 -20.650 1.00 65.75 231 GLN A C 1
ATOM 1690 O O . GLN A 1 231 ? 12.325 9.485 -19.688 1.00 65.75 231 GLN A O 1
ATOM 1695 N N . ALA A 1 232 ? 12.054 9.094 -21.878 1.00 61.50 232 ALA A N 1
ATOM 1696 C CA . ALA A 1 232 ? 13.458 9.291 -22.222 1.00 61.50 232 ALA A CA 1
ATOM 1697 C C . ALA A 1 232 ? 13.644 10.720 -22.746 1.00 61.50 232 ALA A C 1
ATOM 1699 O O . ALA A 1 232 ? 13.411 10.993 -23.927 1.00 61.50 232 ALA A O 1
ATOM 1700 N N . SER A 1 233 ? 14.072 11.632 -21.870 1.00 59.78 233 SER A N 1
ATOM 1701 C CA . SER A 1 233 ? 14.287 13.052 -22.194 1.00 59.78 233 SER A CA 1
ATOM 1702 C C . SER A 1 233 ? 15.229 13.269 -23.388 1.00 59.78 233 SER A C 1
ATOM 1704 O O . SER A 1 233 ? 15.060 14.229 -24.133 1.00 59.78 233 SER A O 1
ATOM 1706 N N . MET A 1 234 ? 16.169 12.348 -23.625 1.00 54.28 234 MET A N 1
ATOM 1707 C CA . MET A 1 234 ? 17.155 12.441 -24.707 1.00 54.28 234 MET A CA 1
ATOM 1708 C C . MET A 1 234 ? 16.637 12.010 -26.094 1.00 54.28 234 MET A C 1
ATOM 1710 O O . MET A 1 234 ? 17.216 12.407 -27.101 1.00 54.28 234 MET A O 1
ATOM 1714 N N . PHE A 1 235 ? 15.564 11.211 -26.171 1.00 54.66 235 PHE A N 1
ATOM 1715 C CA . PHE A 1 235 ? 15.083 10.615 -27.433 1.00 54.66 235 PHE A CA 1
ATOM 1716 C C . PHE A 1 235 ? 13.636 10.976 -27.788 1.00 54.66 235 PHE A C 1
ATOM 1718 O O . PHE A 1 235 ? 13.101 10.442 -28.756 1.00 54.66 235 PHE A O 1
ATOM 1725 N N . ALA A 1 236 ? 12.990 11.848 -27.004 1.00 55.75 236 ALA A N 1
ATOM 1726 C CA . ALA A 1 236 ? 11.573 12.200 -27.150 1.00 55.75 236 ALA A CA 1
ATOM 1727 C C . ALA A 1 236 ? 10.634 10.975 -27.253 1.00 55.75 236 ALA A C 1
ATOM 1729 O O . ALA A 1 236 ? 9.539 11.062 -27.806 1.00 55.75 236 ALA A O 1
ATOM 1730 N N . SER A 1 237 ? 11.055 9.825 -26.716 1.00 61.62 237 SER A N 1
ATOM 1731 C CA . SER A 1 237 ? 10.288 8.582 -26.715 1.00 61.62 237 SER A CA 1
ATOM 1732 C C . SER A 1 237 ? 9.780 8.298 -25.305 1.00 61.62 237 SER A C 1
ATOM 1734 O O . SER A 1 237 ? 10.575 8.244 -24.361 1.00 61.62 237 SER A O 1
ATOM 1736 N N . SER A 1 238 ? 8.475 8.082 -25.157 1.00 64.38 238 SER A N 1
ATOM 1737 C CA . SER A 1 238 ? 7.898 7.459 -23.968 1.00 64.38 238 SER A CA 1
ATOM 1738 C C . SER A 1 238 ? 7.759 5.957 -24.199 1.00 64.38 238 SER A C 1
ATOM 1740 O O . SER A 1 238 ? 7.361 5.510 -25.275 1.00 64.38 238 SER A O 1
ATOM 1742 N N . LEU A 1 239 ? 8.104 5.168 -23.186 1.00 73.31 239 LEU A N 1
ATOM 1743 C CA . LEU A 1 239 ? 7.848 3.734 -23.170 1.00 73.31 239 LEU A CA 1
ATOM 1744 C C . LEU A 1 239 ? 6.901 3.420 -22.015 1.00 73.31 239 LEU A C 1
ATOM 1746 O O . LEU A 1 239 ? 7.115 3.863 -20.886 1.00 73.31 239 LEU A O 1
ATOM 1750 N N . GLU A 1 240 ? 5.853 2.651 -22.307 1.00 84.56 240 GLU A N 1
ATOM 1751 C CA . GLU A 1 240 ? 4.998 2.084 -21.266 1.00 84.56 240 GLU A CA 1
ATOM 1752 C C . GLU A 1 240 ? 5.839 1.119 -20.427 1.00 84.56 240 GLU A C 1
ATOM 1754 O O . GLU A 1 240 ? 6.489 0.215 -20.954 1.00 84.56 240 GLU A O 1
ATOM 1759 N N . GLY A 1 241 ? 5.840 1.307 -19.117 1.00 88.06 241 GLY A N 1
ATOM 1760 C CA . GLY A 1 241 ? 6.590 0.498 -18.172 1.00 88.06 241 GLY A CA 1
ATOM 1761 C C . GLY A 1 241 ? 5.811 0.265 -16.889 1.00 88.06 241 GLY A C 1
ATOM 1762 O O . GLY A 1 241 ? 4.660 0.674 -16.748 1.00 88.06 241 GLY A O 1
ATOM 1763 N N . ALA A 1 242 ? 6.436 -0.440 -15.956 1.00 91.12 242 ALA A N 1
ATOM 1764 C CA . ALA A 1 242 ? 5.892 -0.625 -14.621 1.00 91.12 242 ALA A CA 1
ATOM 1765 C C . ALA A 1 242 ? 7.009 -0.840 -13.600 1.00 91.12 242 ALA A C 1
ATOM 1767 O O . ALA A 1 242 ? 8.027 -1.475 -13.895 1.00 91.12 242 ALA A O 1
ATOM 1768 N N . VAL A 1 243 ? 6.789 -0.362 -12.378 1.00 93.44 243 VAL A N 1
ATOM 1769 C CA . VAL A 1 243 ? 7.542 -0.818 -11.210 1.00 93.44 243 VAL A CA 1
ATOM 1770 C C . VAL A 1 243 ? 6.746 -1.949 -10.580 1.00 93.44 243 VAL A C 1
ATOM 1772 O O . VAL A 1 243 ? 5.552 -1.811 -10.314 1.00 93.44 243 VAL A O 1
ATOM 1775 N N . PHE A 1 244 ? 7.409 -3.086 -10.381 1.00 95.38 244 PHE A N 1
ATOM 1776 C CA . PHE A 1 244 ? 6.760 -4.299 -9.916 1.00 95.38 244 PHE A CA 1
ATOM 1777 C C . PHE A 1 244 ? 7.488 -4.937 -8.736 1.00 95.38 244 PHE A C 1
ATOM 1779 O O . PHE A 1 244 ? 8.700 -5.154 -8.770 1.00 95.38 244 PHE A O 1
ATOM 1786 N N . LYS A 1 245 ? 6.730 -5.308 -7.709 1.00 95.75 245 LYS A N 1
ATOM 1787 C CA . LYS A 1 245 ? 7.179 -6.111 -6.574 1.00 95.75 245 LYS A CA 1
ATOM 1788 C C . LYS A 1 245 ? 6.068 -7.079 -6.184 1.00 95.75 245 LYS A C 1
ATOM 1790 O O . LYS A 1 245 ? 4.920 -6.683 -6.053 1.00 95.75 245 LYS A O 1
ATOM 1795 N N . CYS A 1 246 ? 6.403 -8.346 -5.968 1.00 95.75 246 CYS A N 1
ATOM 1796 C CA . CYS A 1 246 ? 5.444 -9.354 -5.513 1.00 95.75 246 CYS A CA 1
ATOM 1797 C C . CYS A 1 246 ? 6.156 -10.361 -4.610 1.00 95.75 246 CYS A C 1
ATOM 1799 O O . CYS A 1 246 ? 6.951 -11.181 -5.075 1.00 95.75 246 CYS A O 1
ATOM 1801 N N . VAL A 1 247 ? 5.905 -10.268 -3.305 1.00 93.19 247 VAL A N 1
ATOM 1802 C CA . VAL A 1 247 ? 6.497 -11.155 -2.299 1.00 93.19 247 VAL A CA 1
ATOM 1803 C C . VAL A 1 247 ? 5.733 -12.480 -2.289 1.00 93.19 247 VAL A C 1
ATOM 1805 O O . VAL A 1 247 ? 4.645 -12.568 -1.731 1.00 93.19 247 VAL A O 1
ATOM 1808 N N . ARG A 1 248 ? 6.310 -13.532 -2.882 1.00 85.75 248 ARG A N 1
ATOM 1809 C CA . ARG A 1 248 ? 5.730 -14.893 -2.877 1.00 85.75 248 ARG A CA 1
ATOM 1810 C C . ARG A 1 248 ? 6.242 -15.780 -1.741 1.00 85.75 248 ARG A C 1
ATOM 1812 O O . ARG A 1 248 ? 5.588 -16.745 -1.352 1.00 85.75 248 ARG A O 1
ATOM 1819 N N . GLY A 1 249 ? 7.394 -15.429 -1.179 1.00 79.62 249 GLY A N 1
ATOM 1820 C CA . GLY A 1 249 ? 8.059 -16.159 -0.112 1.00 79.62 249 GLY A CA 1
ATOM 1821 C C . GLY A 1 249 ? 9.209 -15.347 0.479 1.00 79.62 249 GLY A C 1
ATOM 1822 O O . GLY A 1 249 ? 9.496 -14.231 0.059 1.00 79.62 249 GLY A O 1
ATOM 1823 N N . GLY A 1 250 ? 9.880 -15.887 1.498 1.00 79.00 250 GLY A N 1
ATOM 1824 C CA . GLY A 1 250 ? 11.043 -15.206 2.072 1.00 79.00 250 GLY A CA 1
ATOM 1825 C C . GLY A 1 250 ? 10.690 -13.944 2.870 1.00 79.00 250 GLY A C 1
ATOM 1826 O O . GLY A 1 250 ? 9.580 -13.785 3.378 1.00 79.00 250 GLY A O 1
ATOM 1827 N N . ALA A 1 251 ? 11.698 -13.147 3.230 1.00 81.88 251 ALA A N 1
ATOM 1828 C CA . ALA A 1 251 ? 11.469 -11.853 3.883 1.00 81.88 251 ALA A CA 1
ATOM 1829 C C . ALA A 1 251 ? 11.152 -10.815 2.794 1.00 81.88 251 ALA A C 1
ATOM 1831 O O . ALA A 1 251 ? 11.819 -10.872 1.767 1.00 81.88 251 ALA A O 1
ATOM 1832 N N . PRO A 1 252 ? 10.235 -9.851 3.005 1.00 84.81 252 PRO A N 1
ATOM 1833 C CA . PRO A 1 252 ? 9.918 -8.848 1.980 1.00 84.81 252 PRO A CA 1
ATOM 1834 C C . PRO A 1 252 ? 11.129 -8.056 1.464 1.00 84.81 252 PRO A C 1
ATOM 1836 O O . PRO A 1 252 ? 11.158 -7.660 0.304 1.00 84.81 252 PRO A O 1
ATOM 1839 N N . ALA A 1 253 ? 12.145 -7.859 2.312 1.00 83.56 253 ALA A N 1
ATOM 1840 C CA . ALA A 1 253 ? 13.415 -7.228 1.948 1.00 83.56 253 ALA A CA 1
ATOM 1841 C C . ALA A 1 253 ? 14.312 -8.094 1.041 1.00 83.56 253 ALA A C 1
ATOM 1843 O O . ALA A 1 253 ? 15.301 -7.601 0.527 1.00 83.56 253 ALA A O 1
ATOM 1844 N N . GLY A 1 254 ? 14.014 -9.387 0.887 1.00 85.69 254 GLY A N 1
ATOM 1845 C CA . GLY A 1 254 ? 14.721 -10.282 -0.033 1.00 85.69 254 GLY A CA 1
ATOM 1846 C C . GLY A 1 254 ? 14.100 -10.331 -1.430 1.00 85.69 254 GLY A C 1
ATOM 1847 O O . GLY A 1 254 ? 14.753 -10.790 -2.363 1.00 85.69 254 GLY A O 1
ATOM 1848 N N . THR A 1 255 ? 12.857 -9.867 -1.585 1.00 91.50 255 THR A N 1
ATOM 1849 C CA . THR A 1 255 ? 12.191 -9.771 -2.885 1.00 91.50 255 THR A CA 1
ATOM 1850 C C . THR A 1 255 ? 12.550 -8.431 -3.532 1.00 91.50 255 THR A C 1
ATOM 1852 O O . THR A 1 255 ? 12.187 -7.387 -2.982 1.00 91.50 255 THR A O 1
ATOM 1855 N N . PRO A 1 256 ? 13.233 -8.428 -4.691 1.00 93.06 256 PRO A N 1
ATOM 1856 C CA . PRO A 1 256 ? 13.636 -7.192 -5.340 1.00 93.06 256 PRO A CA 1
ATOM 1857 C C . PRO A 1 256 ? 12.441 -6.474 -5.972 1.00 93.06 256 PRO A C 1
ATOM 1859 O O . PRO A 1 256 ? 11.480 -7.095 -6.431 1.00 93.06 256 PRO A O 1
ATOM 1862 N N . TRP A 1 257 ? 12.554 -5.156 -6.060 1.00 95.00 257 TRP A N 1
ATOM 1863 C CA . TRP A 1 257 ? 11.787 -4.343 -6.990 1.00 95.00 257 TRP A CA 1
ATOM 1864 C C . TRP A 1 257 ? 12.279 -4.588 -8.411 1.00 95.00 257 TRP A C 1
ATOM 1866 O O . TRP A 1 257 ? 13.481 -4.716 -8.646 1.00 95.00 257 TRP A O 1
ATOM 1876 N N . ARG A 1 258 ? 11.361 -4.650 -9.367 1.00 94.19 258 ARG A N 1
ATOM 1877 C CA . ARG A 1 258 ? 11.639 -4.924 -10.777 1.00 94.19 258 ARG A CA 1
ATOM 1878 C C . ARG A 1 258 ? 11.182 -3.742 -11.609 1.00 94.19 258 ARG A C 1
ATOM 1880 O O . ARG A 1 258 ? 10.092 -3.220 -11.394 1.00 94.19 258 ARG A O 1
ATOM 1887 N N . ILE A 1 259 ? 12.016 -3.355 -12.563 1.00 93.06 259 ILE A N 1
ATOM 1888 C CA . ILE A 1 259 ? 11.693 -2.336 -13.558 1.00 93.06 259 ILE A CA 1
ATOM 1889 C C . ILE A 1 259 ? 11.311 -3.082 -14.829 1.00 93.06 259 ILE A C 1
ATOM 1891 O O . ILE A 1 259 ? 12.092 -3.897 -15.337 1.00 93.06 259 ILE A O 1
ATOM 1895 N N . LEU A 1 260 ? 10.094 -2.841 -15.298 1.00 91.69 260 LEU A N 1
ATOM 1896 C CA . LEU A 1 260 ? 9.505 -3.495 -16.454 1.00 91.69 260 LEU A CA 1
ATOM 1897 C C . LEU A 1 260 ? 9.272 -2.474 -17.566 1.00 91.69 260 LEU A C 1
ATOM 1899 O O . LEU A 1 260 ? 8.865 -1.347 -17.297 1.00 91.69 260 LEU A O 1
ATOM 1903 N N . VAL A 1 261 ? 9.477 -2.894 -18.810 1.00 88.44 261 VAL A N 1
ATOM 1904 C CA . VAL A 1 261 ? 9.129 -2.140 -20.019 1.00 88.44 261 VAL A CA 1
ATOM 1905 C C . VAL A 1 261 ? 8.212 -3.008 -20.866 1.00 88.44 261 VAL A C 1
ATOM 1907 O O . VAL A 1 261 ? 8.416 -4.217 -20.976 1.00 88.44 261 VAL A O 1
ATOM 1910 N N . LYS A 1 262 ? 7.169 -2.414 -21.435 1.00 84.75 262 LYS A N 1
ATOM 1911 C CA . LYS A 1 262 ? 6.220 -3.103 -22.296 1.00 84.75 262 LYS A CA 1
ATOM 1912 C C . LYS A 1 262 ? 6.753 -3.140 -23.721 1.00 84.75 262 LYS A C 1
ATOM 1914 O O . LYS A 1 262 ? 6.996 -2.118 -24.354 1.00 84.75 262 LYS A O 1
ATOM 1919 N N . GLU A 1 263 ? 6.900 -4.346 -24.238 1.00 79.56 263 GLU A N 1
ATOM 1920 C CA . GLU A 1 263 ? 7.452 -4.631 -25.552 1.00 79.56 263 GLU A CA 1
ATOM 1921 C C . GLU A 1 263 ? 6.518 -5.583 -26.280 1.00 79.56 263 GLU A C 1
ATOM 1923 O O . GLU A 1 263 ? 6.175 -6.643 -25.759 1.00 79.56 263 GLU A O 1
ATOM 1928 N N . LYS A 1 264 ? 6.084 -5.212 -27.491 1.00 77.06 264 LYS A N 1
ATOM 1929 C CA . LYS A 1 264 ? 5.175 -6.040 -28.307 1.00 77.06 264 LYS A CA 1
ATOM 1930 C C . LYS A 1 264 ? 3.935 -6.520 -27.523 1.00 77.06 264 LYS A C 1
ATOM 1932 O O . LYS A 1 264 ? 3.468 -7.637 -27.712 1.00 77.06 264 LYS A O 1
ATOM 1937 N N . GLY A 1 265 ? 3.428 -5.678 -26.618 1.00 76.50 265 GLY A N 1
ATOM 1938 C CA . GLY A 1 265 ? 2.259 -5.967 -25.783 1.00 76.50 265 GLY A CA 1
ATOM 1939 C C . GLY A 1 265 ? 2.532 -6.714 -24.470 1.00 76.50 265 GLY A C 1
ATOM 1940 O O . GLY A 1 265 ? 1.594 -6.882 -23.698 1.00 76.50 265 GLY A O 1
ATOM 1941 N N . ALA A 1 266 ? 3.774 -7.113 -24.171 1.00 82.69 266 ALA A N 1
ATOM 1942 C CA . ALA A 1 266 ? 4.129 -7.850 -22.955 1.00 82.69 266 ALA A CA 1
ATOM 1943 C C . ALA A 1 266 ? 5.200 -7.126 -22.124 1.00 82.69 266 ALA A C 1
ATOM 1945 O O . ALA A 1 266 ? 6.108 -6.506 -22.669 1.00 82.69 266 ALA A O 1
ATOM 1946 N N . PHE A 1 267 ? 5.123 -7.220 -20.797 1.00 88.06 267 PHE A N 1
ATOM 1947 C CA . PHE A 1 267 ? 6.143 -6.652 -19.915 1.00 88.06 267 PHE A CA 1
ATOM 1948 C C . PHE A 1 267 ? 7.405 -7.522 -19.881 1.00 88.06 267 PHE A C 1
ATOM 1950 O O . PHE A 1 267 ? 7.360 -8.686 -19.483 1.00 88.06 267 PHE A O 1
ATOM 1957 N N . ALA A 1 268 ? 8.539 -6.924 -20.233 1.00 88.25 268 ALA A N 1
ATOM 1958 C CA . ALA A 1 268 ? 9.872 -7.489 -20.098 1.00 88.25 268 ALA A CA 1
ATOM 1959 C C . ALA A 1 268 ? 10.631 -6.777 -18.971 1.00 88.25 268 ALA A C 1
ATOM 1961 O O . ALA A 1 268 ? 10.543 -5.561 -18.807 1.00 88.25 268 ALA A O 1
ATOM 1962 N N . GLN A 1 269 ? 11.386 -7.532 -18.175 1.00 91.38 269 GLN A N 1
ATOM 1963 C CA . GLN A 1 269 ? 12.203 -6.952 -17.112 1.00 91.38 269 GLN A CA 1
ATOM 1964 C C . GLN A 1 269 ? 13.498 -6.375 -17.683 1.00 91.38 269 GLN A C 1
ATOM 1966 O O . GLN A 1 269 ? 14.257 -7.085 -18.338 1.00 91.38 269 GLN A O 1
ATOM 1971 N N . VAL A 1 270 ? 13.778 -5.117 -17.349 1.00 89.31 270 VAL A N 1
ATOM 1972 C CA . VAL A 1 270 ? 14.987 -4.392 -17.774 1.00 89.31 270 VAL A CA 1
ATOM 1973 C C . VAL A 1 270 ? 15.923 -4.058 -16.611 1.00 89.31 270 VAL A C 1
ATOM 1975 O O . VAL A 1 270 ? 17.083 -3.723 -16.824 1.00 89.31 270 VAL A O 1
ATOM 1978 N N . GLY A 1 271 ? 15.445 -4.183 -15.370 1.00 90.50 271 GLY A N 1
ATOM 1979 C CA . GLY A 1 271 ? 16.240 -3.929 -14.172 1.00 90.50 271 GLY A CA 1
ATOM 1980 C C . GLY A 1 271 ? 15.631 -4.545 -12.916 1.00 90.50 271 GLY A C 1
ATOM 1981 O O . GLY A 1 271 ? 14.459 -4.930 -12.897 1.00 90.50 271 GLY A O 1
ATOM 1982 N N . ALA A 1 272 ? 16.439 -4.658 -11.864 1.00 93.06 272 ALA A N 1
ATOM 1983 C CA . ALA A 1 272 ? 15.989 -5.054 -10.535 1.00 93.06 272 ALA A CA 1
ATOM 1984 C C . ALA A 1 272 ? 16.838 -4.392 -9.444 1.00 93.06 272 ALA A C 1
ATOM 1986 O O . ALA A 1 272 ? 18.045 -4.222 -9.611 1.00 93.06 272 ALA A O 1
ATOM 1987 N N . MET A 1 273 ? 16.209 -4.034 -8.325 1.00 93.44 273 MET A N 1
ATOM 1988 C CA . MET A 1 273 ? 16.824 -3.294 -7.222 1.00 93.44 273 MET A CA 1
ATOM 1989 C C . MET A 1 273 ? 16.286 -3.771 -5.870 1.00 93.44 273 MET A C 1
ATOM 1991 O O . MET A 1 273 ? 15.155 -4.236 -5.773 1.00 93.44 273 MET A O 1
ATOM 1995 N N . GLN A 1 274 ? 17.088 -3.663 -4.808 1.00 91.31 274 GLN A N 1
ATOM 1996 C CA . GLN A 1 274 ? 16.630 -3.997 -3.448 1.00 91.31 274 GLN A CA 1
ATOM 1997 C C . GLN A 1 274 ? 15.800 -2.871 -2.823 1.00 91.31 274 GLN A C 1
ATOM 1999 O O . GLN A 1 274 ? 14.808 -3.133 -2.145 1.00 91.31 274 GLN A O 1
ATOM 2004 N N . ARG A 1 275 ? 16.176 -1.617 -3.095 1.00 92.56 275 ARG A N 1
ATOM 2005 C CA . ARG A 1 275 ? 15.377 -0.436 -2.753 1.00 92.56 275 ARG A CA 1
ATOM 2006 C C . ARG A 1 275 ? 14.359 -0.127 -3.846 1.00 92.56 275 ARG A C 1
ATOM 2008 O O . ARG A 1 275 ? 14.513 -0.586 -4.980 1.00 92.56 275 ARG A O 1
ATOM 2015 N N . ARG A 1 276 ? 13.359 0.681 -3.498 1.00 93.25 276 ARG A N 1
ATOM 2016 C CA . ARG A 1 276 ? 12.396 1.228 -4.454 1.00 93.25 276 ARG A CA 1
ATOM 2017 C C . ARG A 1 276 ? 13.144 2.002 -5.560 1.00 93.25 276 ARG A C 1
ATOM 2019 O O . ARG A 1 276 ? 14.024 2.804 -5.219 1.00 93.25 276 ARG A O 1
ATOM 2026 N N . PRO A 1 277 ? 12.875 1.731 -6.854 1.00 92.75 277 PRO A N 1
ATOM 2027 C CA . PRO A 1 277 ? 13.461 2.487 -7.954 1.00 92.75 277 PRO A CA 1
ATOM 2028 C C . PRO A 1 277 ? 13.023 3.948 -7.899 1.00 92.75 277 PRO A C 1
ATOM 2030 O O . PRO A 1 277 ? 11.844 4.231 -7.703 1.00 92.75 277 PRO A O 1
ATOM 2033 N N . GLN A 1 278 ? 13.981 4.847 -8.082 1.00 89.88 278 GLN A N 1
ATOM 2034 C CA . GLN A 1 278 ? 13.768 6.283 -8.211 1.00 89.88 278 GLN A CA 1
ATOM 2035 C C . GLN A 1 278 ? 13.759 6.664 -9.694 1.00 89.88 278 GLN A C 1
ATOM 2037 O O . GLN A 1 278 ? 14.184 5.877 -10.542 1.00 89.88 278 GLN A O 1
ATOM 2042 N N . GLN A 1 279 ? 13.323 7.884 -10.012 1.00 85.31 279 GLN A N 1
ATOM 2043 C CA . GLN A 1 279 ? 13.251 8.390 -11.390 1.00 85.31 279 GLN A CA 1
ATOM 2044 C C . GLN A 1 279 ? 14.551 8.153 -12.182 1.00 85.31 279 GLN A C 1
ATOM 2046 O O . GLN A 1 279 ? 14.528 7.633 -13.296 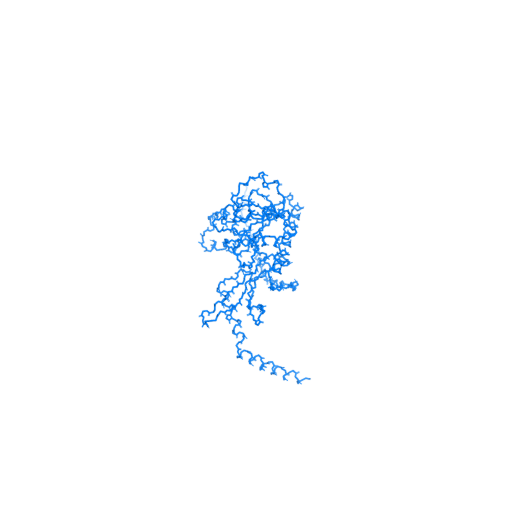1.00 85.31 279 GLN A O 1
ATOM 2051 N N . THR A 1 280 ? 15.699 8.446 -11.571 1.00 88.00 280 THR A N 1
ATOM 2052 C CA . THR A 1 280 ? 17.021 8.266 -12.189 1.00 88.00 280 THR A CA 1
ATOM 2053 C C . THR A 1 280 ? 17.354 6.802 -12.490 1.00 88.00 280 THR A C 1
ATOM 2055 O O . THR A 1 280 ? 18.011 6.514 -13.490 1.00 88.00 280 THR A O 1
ATOM 2058 N N . ASP A 1 281 ? 16.874 5.857 -11.676 1.00 90.31 281 ASP A N 1
ATOM 2059 C CA . ASP A 1 281 ? 17.061 4.425 -11.924 1.00 90.31 281 ASP A CA 1
ATOM 2060 C C . ASP A 1 281 ? 16.191 3.934 -13.082 1.00 90.31 281 ASP A C 1
ATOM 2062 O O . ASP A 1 281 ? 16.619 3.081 -13.860 1.00 90.31 281 ASP A O 1
ATOM 2066 N N . LEU A 1 282 ? 14.971 4.470 -13.197 1.00 88.75 282 LEU A N 1
ATOM 2067 C CA . LEU A 1 282 ? 14.043 4.153 -14.282 1.00 88.75 282 LEU A CA 1
ATOM 2068 C C . LEU A 1 282 ? 14.611 4.614 -15.626 1.00 88.75 282 LEU A C 1
ATOM 2070 O O . LEU A 1 282 ? 14.635 3.837 -16.581 1.00 88.75 282 LEU A O 1
ATOM 2074 N N . GLU A 1 283 ? 15.138 5.837 -15.676 1.00 84.88 283 GLU A N 1
ATOM 2075 C CA . GLU A 1 283 ? 15.816 6.384 -16.852 1.00 84.88 283 GLU A CA 1
ATOM 2076 C C . GLU A 1 283 ? 17.058 5.562 -17.215 1.00 84.88 283 GLU A C 1
ATOM 2078 O O . GLU A 1 283 ? 17.207 5.138 -18.362 1.00 84.88 283 GLU A O 1
ATOM 2083 N N . ALA A 1 284 ? 17.918 5.249 -16.241 1.00 86.31 284 ALA A N 1
ATOM 2084 C CA . ALA A 1 284 ? 19.111 4.436 -16.474 1.00 86.31 284 ALA A CA 1
ATOM 2085 C C . ALA A 1 284 ? 18.772 3.023 -16.984 1.00 86.31 284 ALA A C 1
ATOM 2087 O O . ALA A 1 284 ? 19.399 2.531 -17.926 1.00 86.31 284 ALA A O 1
ATOM 2088 N N . ALA A 1 285 ? 17.766 2.366 -16.398 1.00 84.69 285 ALA A N 1
ATOM 2089 C CA . ALA A 1 285 ? 17.303 1.054 -16.846 1.00 84.69 285 ALA A CA 1
ATOM 2090 C C . ALA A 1 285 ? 16.754 1.105 -18.280 1.00 84.69 285 ALA A C 1
ATOM 2092 O O . ALA A 1 285 ? 17.001 0.190 -19.072 1.00 84.69 285 ALA A O 1
ATOM 2093 N N . LEU A 1 286 ? 16.065 2.192 -18.637 1.00 79.31 286 LEU A N 1
ATOM 2094 C CA . LEU A 1 286 ? 15.562 2.409 -19.985 1.00 79.31 286 LEU A CA 1
ATOM 2095 C C . LEU A 1 286 ? 16.693 2.606 -20.996 1.00 79.31 286 LEU A C 1
ATOM 2097 O O . LEU A 1 286 ? 16.720 1.915 -22.015 1.00 79.31 286 LEU A O 1
ATOM 2101 N N . TYR A 1 287 ? 17.652 3.487 -20.700 1.00 81.00 287 TYR A N 1
ATOM 2102 C CA . TYR A 1 287 ? 18.813 3.717 -21.562 1.00 81.00 287 TYR A CA 1
ATOM 2103 C C . TYR A 1 287 ? 19.593 2.425 -21.807 1.00 81.00 287 TYR A C 1
ATOM 2105 O O . TYR A 1 287 ? 19.916 2.107 -22.951 1.00 81.00 287 TYR A O 1
ATOM 2113 N N . ASN A 1 288 ? 19.817 1.633 -20.756 1.00 82.94 288 ASN A N 1
ATOM 2114 C CA . ASN A 1 288 ? 20.480 0.336 -20.872 1.00 82.94 288 ASN A CA 1
ATOM 2115 C C . ASN A 1 288 ? 19.686 -0.645 -21.748 1.00 82.94 288 ASN A C 1
ATOM 2117 O O . ASN A 1 288 ? 20.278 -1.343 -22.571 1.00 82.94 288 ASN A O 1
ATOM 2121 N N . SER A 1 289 ? 18.356 -0.679 -21.621 1.00 81.31 289 SER A N 1
ATOM 2122 C CA . SER A 1 289 ? 17.488 -1.528 -22.449 1.00 81.31 289 SER A CA 1
ATOM 2123 C C . SER A 1 289 ? 17.525 -1.135 -23.929 1.00 81.31 289 SER A C 1
ATOM 2125 O O . SER A 1 289 ? 17.660 -2.003 -24.793 1.00 81.31 289 SER A O 1
ATOM 2127 N N . ILE A 1 290 ? 17.458 0.167 -24.232 1.00 78.44 290 ILE A N 1
ATOM 2128 C CA . ILE A 1 290 ? 17.541 0.688 -25.604 1.00 78.44 290 ILE A CA 1
ATOM 2129 C C . ILE A 1 290 ? 18.922 0.388 -26.201 1.00 78.44 290 ILE A C 1
ATOM 2131 O O . ILE A 1 290 ? 19.015 -0.150 -27.304 1.00 78.44 290 ILE A O 1
ATOM 2135 N N . ALA A 1 291 ? 19.999 0.668 -25.463 1.00 76.25 291 ALA A N 1
ATOM 2136 C CA . ALA A 1 291 ? 21.366 0.426 -25.918 1.00 76.25 291 ALA A CA 1
ATOM 2137 C C . ALA A 1 291 ? 21.647 -1.066 -26.168 1.00 76.25 291 ALA A C 1
ATOM 2139 O O . ALA A 1 291 ? 22.273 -1.422 -27.170 1.00 76.25 291 ALA A O 1
ATOM 2140 N N . ALA A 1 292 ? 21.146 -1.957 -25.305 1.00 71.12 292 ALA A N 1
ATOM 2141 C CA . ALA A 1 292 ? 21.267 -3.404 -25.487 1.00 71.12 292 ALA A CA 1
ATOM 2142 C C . ALA A 1 292 ? 20.597 -3.899 -26.782 1.00 71.12 292 ALA A C 1
ATOM 2144 O O . ALA A 1 292 ? 21.027 -4.900 -27.350 1.00 71.12 292 ALA A O 1
ATOM 2145 N N . LYS A 1 293 ? 19.585 -3.176 -27.270 1.00 67.62 293 LYS A N 1
ATOM 2146 C CA . LYS A 1 293 ? 18.834 -3.487 -28.495 1.00 67.62 293 LYS A CA 1
ATOM 2147 C C . LYS A 1 293 ? 19.285 -2.684 -29.711 1.00 67.62 293 LYS A C 1
ATOM 2149 O O . LYS A 1 293 ? 18.640 -2.746 -30.754 1.00 67.62 293 LYS A O 1
ATOM 2154 N N . SER A 1 294 ? 20.380 -1.932 -29.599 1.00 58.06 294 SER A N 1
ATOM 2155 C CA . SER A 1 294 ? 20.954 -1.231 -30.743 1.00 58.06 294 SER A CA 1
ATOM 2156 C C . SER A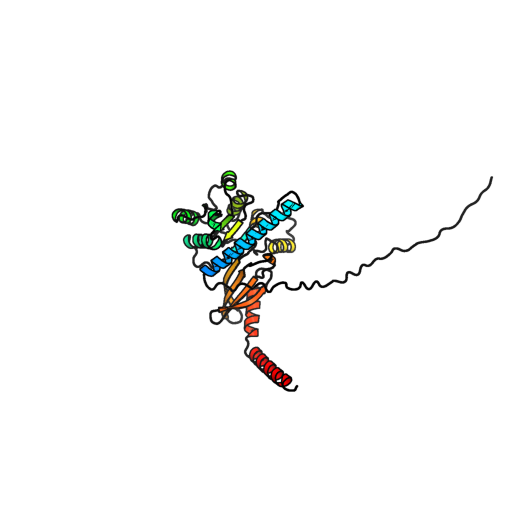 1 294 ? 21.339 -2.239 -31.843 1.00 58.06 294 SER A C 1
ATOM 2158 O O . SER A 1 294 ? 21.980 -3.250 -31.526 1.00 58.06 294 SER A O 1
ATOM 2160 N N . PRO A 1 295 ? 21.030 -1.966 -33.129 1.00 52.00 295 PRO A N 1
ATOM 2161 C CA . PRO A 1 295 ? 21.372 -2.836 -34.260 1.00 52.00 295 PRO A CA 1
ATOM 2162 C C . PRO A 1 295 ? 22.854 -3.221 -34.310 1.00 52.00 295 PRO A C 1
ATOM 2164 O O . PRO A 1 295 ? 23.202 -4.293 -34.794 1.00 52.00 295 PRO A O 1
ATOM 2167 N N . VAL A 1 296 ? 23.732 -2.372 -33.767 1.00 53.50 296 VAL A N 1
ATOM 2168 C CA . VAL A 1 296 ? 25.175 -2.625 -33.669 1.00 53.50 296 VAL A CA 1
ATOM 2169 C C . VAL A 1 296 ? 25.482 -3.755 -32.679 1.00 53.50 296 VAL A C 1
ATOM 2171 O O . VAL A 1 296 ? 26.265 -4.645 -32.997 1.00 53.50 296 VAL A O 1
ATOM 2174 N N . ASN A 1 297 ? 24.828 -3.786 -31.515 1.00 50.53 297 ASN A N 1
ATOM 2175 C CA . ASN A 1 297 ? 25.011 -4.852 -30.524 1.00 50.53 297 ASN A CA 1
ATOM 2176 C C . ASN A 1 297 ? 24.368 -6.168 -30.978 1.00 50.53 297 ASN A C 1
ATOM 2178 O O . ASN A 1 297 ? 24.923 -7.240 -30.738 1.00 50.53 297 ASN A O 1
ATOM 2182 N N . GLU A 1 298 ? 23.249 -6.102 -31.703 1.00 53.19 298 GLU A N 1
ATOM 2183 C CA . GLU A 1 298 ? 22.634 -7.285 -32.312 1.00 53.19 298 GLU A CA 1
ATOM 2184 C C . GLU A 1 298 ? 23.495 -7.849 -33.460 1.00 53.19 298 GLU A C 1
ATOM 2186 O O . GLU A 1 298 ? 23.671 -9.065 -33.565 1.00 53.19 298 GLU A O 1
ATOM 2191 N N . ALA A 1 299 ? 24.100 -6.983 -34.283 1.00 48.84 299 ALA A N 1
ATOM 2192 C CA . ALA A 1 299 ? 25.023 -7.374 -35.349 1.00 48.84 299 ALA A CA 1
ATOM 2193 C C . ALA A 1 299 ? 26.329 -7.973 -34.800 1.00 48.84 299 ALA A C 1
ATOM 2195 O O . ALA A 1 299 ? 26.774 -9.012 -35.285 1.00 48.84 299 ALA A O 1
ATOM 2196 N N . VAL A 1 300 ? 26.912 -7.385 -33.750 1.00 53.38 300 VAL A N 1
ATOM 2197 C CA . VAL A 1 300 ? 28.115 -7.914 -33.079 1.00 53.38 300 VAL A CA 1
ATOM 2198 C C . VAL A 1 300 ? 27.807 -9.214 -32.324 1.00 53.38 300 VAL A C 1
ATOM 2200 O O . VAL A 1 300 ? 28.607 -10.151 -32.352 1.00 53.38 300 VAL A O 1
ATOM 2203 N N . GLY A 1 301 ? 26.630 -9.332 -31.702 1.00 54.25 301 GLY A N 1
ATOM 2204 C CA . GLY A 1 301 ? 26.159 -10.570 -31.073 1.00 54.25 301 GLY A CA 1
ATOM 2205 C C . GLY A 1 301 ? 25.973 -11.712 -32.077 1.00 54.25 301 GLY A C 1
ATOM 2206 O O . GLY A 1 301 ? 26.459 -12.821 -31.856 1.00 54.25 301 GLY A O 1
ATOM 2207 N N . LYS A 1 302 ? 25.344 -11.439 -33.228 1.00 56.03 302 LYS A N 1
ATOM 2208 C CA . LYS A 1 302 ? 25.191 -12.419 -34.318 1.00 56.03 302 LYS A CA 1
ATOM 2209 C C . LYS A 1 302 ? 26.533 -12.784 -34.957 1.00 56.03 302 LYS A C 1
ATOM 2211 O O . LYS A 1 302 ? 26.776 -13.963 -35.200 1.00 56.03 302 LYS A O 1
ATOM 2216 N N . ALA A 1 303 ? 27.428 -11.815 -35.161 1.00 55.16 303 ALA A N 1
ATOM 2217 C CA . ALA A 1 303 ? 28.766 -12.060 -35.694 1.00 55.16 303 ALA A CA 1
ATOM 2218 C C . ALA A 1 303 ? 29.616 -12.908 -34.734 1.00 55.16 303 ALA A C 1
ATOM 2220 O O . ALA A 1 303 ? 30.171 -13.927 -35.134 1.00 55.16 303 ALA A O 1
ATOM 2221 N N . SER A 1 304 ? 29.675 -12.555 -33.448 1.00 55.31 304 SER A N 1
ATOM 2222 C CA . SER A 1 304 ? 30.427 -13.321 -32.442 1.00 55.31 304 SER A CA 1
ATOM 2223 C C . SER A 1 304 ? 29.858 -14.728 -32.213 1.00 55.31 304 SER A C 1
ATOM 2225 O O . SER A 1 304 ? 30.628 -15.676 -32.058 1.00 55.31 304 SER A O 1
ATOM 2227 N N . GLY A 1 305 ? 28.532 -14.900 -32.263 1.00 57.12 305 GLY A N 1
ATOM 2228 C CA . GLY A 1 305 ? 27.880 -16.213 -32.243 1.00 57.12 305 GLY A CA 1
ATOM 2229 C C . GLY A 1 305 ? 28.216 -17.068 -33.468 1.00 57.12 305 GLY A C 1
ATOM 2230 O O . GLY A 1 305 ? 28.481 -18.262 -33.328 1.00 57.12 305 GLY A O 1
ATOM 2231 N N . PHE A 1 306 ? 28.288 -16.455 -34.651 1.00 57.78 306 PHE A N 1
ATOM 2232 C CA . PHE A 1 306 ? 28.715 -17.112 -35.887 1.00 57.78 306 PHE A CA 1
ATOM 2233 C C . PHE A 1 306 ? 30.190 -17.549 -35.832 1.00 57.78 306 PHE A C 1
ATOM 2235 O O . PHE A 1 306 ? 30.496 -18.708 -36.111 1.00 57.78 306 PHE A O 1
ATOM 2242 N N . PHE A 1 307 ? 31.098 -16.680 -35.369 1.00 55.19 307 PHE A N 1
ATOM 2243 C CA . PHE A 1 307 ? 32.517 -17.024 -35.189 1.00 55.19 307 PHE A CA 1
ATOM 2244 C C . PHE A 1 307 ? 32.731 -18.119 -34.135 1.00 55.19 307 PHE A C 1
ATOM 2246 O O . PHE A 1 307 ? 33.532 -19.030 -34.339 1.00 55.19 307 PHE A O 1
ATOM 2253 N N . ARG A 1 308 ? 31.970 -18.099 -33.035 1.00 53.03 308 ARG A N 1
ATOM 2254 C CA . ARG A 1 308 ? 32.028 -19.146 -32.005 1.00 53.03 308 ARG A CA 1
ATOM 2255 C C . ARG A 1 308 ? 31.471 -20.486 -32.495 1.00 53.03 308 ARG A C 1
ATOM 2257 O O . ARG A 1 308 ? 31.979 -21.526 -32.093 1.00 53.03 308 ARG A O 1
ATOM 2264 N N . GLY A 1 309 ? 30.460 -20.467 -33.367 1.00 55.12 309 GLY A N 1
ATOM 2265 C CA . GLY A 1 309 ? 29.918 -21.662 -34.020 1.00 55.12 309 GLY A CA 1
ATOM 2266 C C . GLY A 1 309 ? 30.874 -22.295 -35.037 1.00 55.12 309 GLY A C 1
ATOM 2267 O O . GLY A 1 309 ? 30.878 -23.514 -35.181 1.00 55.12 309 GLY A O 1
ATOM 2268 N N . LEU A 1 310 ? 31.720 -21.491 -35.691 1.00 57.47 310 LEU A N 1
ATOM 2269 C CA . LEU A 1 310 ? 32.791 -21.972 -36.572 1.00 57.47 310 LEU A CA 1
ATOM 2270 C C . LEU A 1 310 ? 33.955 -22.585 -35.780 1.00 57.47 310 LEU A C 1
ATOM 2272 O O . LEU A 1 310 ? 34.383 -23.690 -36.087 1.00 57.47 310 LEU A O 1
ATOM 2276 N N . MET A 1 311 ? 34.402 -21.940 -34.699 1.00 56.72 311 MET A N 1
ATOM 2277 C CA . MET A 1 311 ? 35.517 -22.426 -33.865 1.00 56.72 311 MET A CA 1
ATOM 2278 C C . MET A 1 311 ? 35.213 -23.679 -33.031 1.00 56.72 311 MET A C 1
ATOM 2280 O O . MET A 1 311 ? 36.133 -24.289 -32.495 1.00 56.72 311 MET A O 1
ATOM 2284 N N . ASN A 1 312 ? 33.943 -24.071 -32.905 1.00 56.28 312 ASN A N 1
ATOM 2285 C CA . ASN A 1 312 ? 33.542 -25.294 -32.204 1.00 56.28 312 ASN A CA 1
ATOM 2286 C C . ASN A 1 312 ? 33.269 -26.473 -33.155 1.00 56.28 312 ASN A C 1
ATOM 2288 O O . ASN A 1 312 ? 32.848 -27.530 -32.691 1.00 56.28 312 ASN A O 1
ATOM 2292 N N . LYS A 1 313 ? 33.468 -26.284 -34.468 1.00 53.12 313 LYS A N 1
ATOM 2293 C CA . LYS A 1 313 ? 33.272 -27.311 -35.502 1.00 53.12 313 LYS A CA 1
ATOM 2294 C C . LYS A 1 313 ? 34.560 -28.044 -35.899 1.00 53.12 313 LYS A C 1
ATOM 2296 O O . LYS A 1 313 ? 34.471 -29.022 -36.629 1.00 53.12 313 LYS A O 1
ATOM 2301 N N . ASP A 1 314 ? 35.704 -27.621 -35.358 1.00 51.16 314 ASP A N 1
ATOM 2302 C CA . ASP A 1 314 ? 37.024 -28.222 -35.591 1.00 51.16 314 ASP A CA 1
ATOM 2303 C C . ASP A 1 314 ? 37.514 -29.037 -34.373 1.00 51.16 314 ASP A C 1
ATOM 2305 O O . ASP A 1 314 ? 38.612 -28.821 -33.852 1.00 51.16 314 ASP A O 1
ATOM 2309 N N . LYS A 1 315 ? 36.683 -29.972 -33.894 1.00 41.75 315 LYS A N 1
ATOM 2310 C CA . LYS A 1 315 ? 37.097 -31.072 -33.007 1.00 41.75 315 LYS A CA 1
ATOM 2311 C C . LYS A 1 315 ? 36.438 -32.379 -33.410 1.00 41.75 315 LYS A C 1
ATOM 2313 O O . LYS A 1 315 ? 35.207 -32.360 -33.623 1.00 41.75 315 LYS A O 1
#

Foldseek 3Di:
DDDDDDDDDDDDDDDPPPPPPPPPPPPPPDPDDPPVFDFADPDDLSQLVLLQLLVVQQQVVQVVVLVVCCVVPVDSDDFAAFAEAAGEQPDPDLVSQLCLLCSNNPPLQLLEEEAELDQVSLVVCVVVVGSHNGHYLPDDDALVNLCVGDEEYEYTQREQVSLVSVLVSCVSNGPHHYYYGNHHHDEFQCQCPVVCVVCVVVVNNVDDDDPSVNSSHRYHYQWHWYWDFQAQPVPRDTFTWTWTWGHNDDDSLVTWIFIWTADPNGTDTQDTGSTRDDSVNNNVSVVSVVVCPPVVVVVVVVVVVVVVVVVVVPD

Secondary structure (DSSP, 8-state):
-----------PPPP---------------------PPPPPSSHHHHHHHHHHHHHHHHHHHHHHHHHHHHHHS---PPPPEEEEE---S---HHHHHHHHHHHHGGGGGG-EEEESSHHHHHHHHHTT-SSEEEETTS---HHHHHT--S-EEEES--GGGHHHHHHHHHHTTT--EEEES--S---SBSSHHHHHHHHHTT-TTSPPPHHHHHHTT-EEEEEEEEEEEEETTTTEEEEEEEEEE--SS-GGGSPEEEEEEETTEEEEEEEESSPPPHHHHHHHHHHHHHHT-HHHHHHHHHHHHHHHHHTS--

InterPro domains:
  IPR018962 Domain of unknown function DUF1995 [PF09353] (41-283)